Protein AF-A0A177EK26-F1 (afdb_monomer_lite)

Secondary structure (DSSP, 8-state):
--GGGT-TT-S--TTTS-HHHHHHH-HHHHHHHHHH-TTS-HHHHHHHHHHHHHHHTT-THHHHHHT-HHHHHHHHHHHHHHHH--S-----TTTSTTTSTTSTTS-------GGG--THHHHHHHHHHHHHHS-TTSSS-HHHHHHHHHHHHHHH-TTT--HHHHHHHHHH--GGG--TTHHHHHGGG--HHHHHHHHHHHHHTHHHH--SS-HHHHHHHHHHHHHHHHTTTT-PPP----

Foldseek 3Di:
DQCCLLPVPPPDRVPPQPVVNDVVCALQNVLVCLLPDPPDQLVSSLVVLLVSLQVCLVDPVNLQNLLDLSSVVSLLVNLVVLVVDPDDPDDDPPPVVPSCPVPPPDDPPPPPPSNDDDSLPSLVVSLVSQCVSAPLPDPGGCLLSLLSNLLCVLQVDVPPDDLVSNQSSLQSRDLVSDDLCNCVSCPPVLALVSLVSSLVRCVVCQVSNDPDPPPVVSVSSSCSSNVSSVVRNPPDPPPPDD

Structure (mmCIF, N/CA/C/O backbone):
data_AF-A0A177EK26-F1
#
_entry.id   AF-A0A177EK26-F1
#
loop_
_atom_site.group_PDB
_atom_site.id
_atom_site.type_symbol
_atom_site.label_atom_id
_atom_site.label_alt_id
_atom_site.label_comp_id
_atom_site.label_asym_id
_atom_site.label_entity_id
_atom_site.label_seq_id
_atom_site.pdbx_PDB_ins_code
_atom_site.Cartn_x
_atom_site.Cartn_y
_atom_site.Cartn_z
_atom_site.occupancy
_atom_site.B_iso_or_equiv
_atom_site.auth_seq_id
_atom_site.auth_comp_id
_atom_site.auth_asym_id
_atom_site.auth_atom_id
_atom_site.pdbx_PDB_model_num
ATOM 1 N N . GLU A 1 1 ? 21.378 11.746 -16.701 1.00 39.50 1 GLU A N 1
ATOM 2 C CA . GLU A 1 1 ? 21.969 10.555 -16.056 1.00 39.50 1 GLU A CA 1
ATOM 3 C C . GLU A 1 1 ? 21.622 9.345 -16.910 1.00 39.50 1 GLU A C 1
ATOM 5 O O . GLU A 1 1 ? 20.483 9.251 -17.352 1.00 39.50 1 GLU A O 1
ATOM 10 N N . ASN A 1 2 ? 22.610 8.520 -17.262 1.00 33.34 2 ASN A N 1
ATOM 11 C CA . ASN A 1 2 ? 22.460 7.412 -18.210 1.00 33.34 2 ASN A CA 1
ATOM 12 C C . ASN A 1 2 ? 22.163 6.121 -17.428 1.00 33.34 2 ASN A C 1
ATOM 14 O O . ASN A 1 2 ? 23.004 5.667 -16.654 1.00 33.34 2 ASN A O 1
ATOM 18 N N . TYR A 1 3 ? 20.955 5.567 -17.567 1.00 39.19 3 TYR A N 1
ATOM 19 C CA . TYR A 1 3 ? 20.470 4.478 -16.703 1.00 39.19 3 TYR A CA 1
ATOM 20 C C . TYR A 1 3 ? 21.206 3.137 -16.938 1.00 39.19 3 TYR A C 1
ATOM 22 O O . TYR A 1 3 ? 21.177 2.266 -16.067 1.00 39.19 3 TYR A O 1
ATOM 30 N N . MET A 1 4 ? 21.928 3.012 -18.063 1.00 33.19 4 MET A N 1
ATOM 31 C CA . MET A 1 4 ? 22.835 1.898 -18.387 1.00 33.19 4 MET A CA 1
ATOM 32 C C . MET A 1 4 ? 23.820 1.584 -17.251 1.00 33.19 4 MET A C 1
ATOM 34 O O . MET A 1 4 ? 24.229 0.438 -17.077 1.00 33.19 4 MET A O 1
ATOM 38 N N . THR A 1 5 ? 24.158 2.586 -16.436 1.00 35.38 5 THR A N 1
ATOM 39 C CA . THR A 1 5 ? 25.016 2.452 -15.251 1.00 35.38 5 THR A CA 1
ATOM 40 C C . THR A 1 5 ? 24.389 1.587 -14.147 1.00 35.38 5 THR A C 1
ATOM 42 O O . THR A 1 5 ? 25.111 0.965 -13.373 1.00 35.38 5 THR A O 1
ATOM 45 N N . TYR A 1 6 ? 23.057 1.517 -14.067 1.00 37.66 6 TYR A N 1
ATOM 46 C CA . TYR A 1 6 ? 22.329 0.803 -13.010 1.00 37.66 6 TYR A CA 1
ATOM 47 C C . TYR A 1 6 ? 21.725 -0.525 -13.483 1.00 37.66 6 TYR A C 1
ATOM 49 O O . TYR A 1 6 ? 21.503 -1.414 -12.659 1.00 37.66 6 TYR A O 1
ATOM 57 N N . TYR A 1 7 ? 21.491 -0.682 -14.793 1.00 44.84 7 TYR A N 1
ATOM 58 C CA . TYR A 1 7 ? 20.856 -1.872 -15.369 1.00 44.84 7 TYR A CA 1
ATOM 59 C C . TYR A 1 7 ? 21.451 -2.270 -16.729 1.00 44.84 7 TYR A C 1
ATOM 61 O O . TYR A 1 7 ? 20.757 -2.228 -17.740 1.00 44.84 7 TYR A O 1
ATOM 69 N N . PRO A 1 8 ? 22.698 -2.768 -16.775 1.00 41.53 8 PRO A N 1
ATOM 70 C CA . PRO A 1 8 ? 23.316 -3.257 -18.014 1.00 41.53 8 PRO A CA 1
ATOM 71 C C . PRO A 1 8 ? 22.656 -4.531 -18.583 1.00 41.53 8 PRO A C 1
ATOM 73 O O . PRO A 1 8 ? 23.103 -5.053 -19.598 1.00 41.53 8 PRO A O 1
ATOM 76 N N . GLN A 1 9 ? 21.635 -5.067 -17.904 1.00 39.16 9 GLN A N 1
ATOM 77 C CA . GLN A 1 9 ? 20.955 -6.326 -18.235 1.00 39.16 9 GLN A CA 1
ATOM 78 C C . GLN A 1 9 ? 19.530 -6.115 -18.757 1.00 39.16 9 GLN A C 1
ATOM 80 O O . GLN A 1 9 ? 18.897 -7.060 -19.219 1.00 39.16 9 GLN A O 1
ATOM 85 N N . LEU A 1 10 ? 19.012 -4.888 -18.668 1.00 42.12 10 LEU A N 1
ATOM 86 C CA . LEU A 1 10 ? 17.792 -4.516 -19.361 1.00 42.12 10 LEU A CA 1
ATOM 87 C C . LEU A 1 10 ? 18.212 -4.141 -20.788 1.00 42.12 10 LEU A C 1
ATOM 89 O O . LEU A 1 10 ? 18.797 -3.088 -21.004 1.00 42.12 10 LEU A O 1
ATOM 93 N N . GLU A 1 11 ? 17.872 -4.962 -21.785 1.00 39.66 11 GLU A N 1
ATOM 94 C CA . GLU A 1 11 ? 17.875 -4.555 -23.209 1.00 39.66 11 GLU A CA 1
ATOM 95 C C . GLU A 1 11 ? 16.820 -3.459 -23.505 1.00 39.66 11 GLU A C 1
ATOM 97 O O . GLU A 1 11 ? 16.444 -3.224 -24.649 1.00 39.66 11 GLU A O 1
ATOM 102 N N . TYR A 1 12 ? 16.300 -2.796 -22.472 1.00 44.19 12 TYR A N 1
ATOM 103 C CA . TYR A 1 12 ? 15.203 -1.845 -22.533 1.00 44.19 12 TYR A CA 1
ATOM 104 C C . TYR A 1 12 ? 15.655 -0.521 -21.942 1.00 44.19 12 TYR A C 1
ATOM 106 O O . TYR A 1 12 ? 15.526 -0.271 -20.745 1.00 44.19 12 TYR A O 1
ATOM 114 N N . ASP A 1 13 ? 16.195 0.334 -22.804 1.00 42.72 13 ASP A N 1
ATOM 115 C CA . ASP A 1 13 ? 16.579 1.686 -22.434 1.00 42.72 13 ASP A CA 1
ATOM 116 C C . ASP A 1 13 ? 15.353 2.579 -22.248 1.00 42.72 13 ASP A C 1
ATOM 118 O O . ASP A 1 13 ? 14.934 3.311 -23.139 1.00 42.72 13 ASP A O 1
ATOM 122 N N . VAL A 1 14 ? 14.766 2.527 -21.053 1.00 41.00 14 VAL A N 1
ATOM 123 C CA . VAL A 1 14 ? 13.575 3.309 -20.686 1.00 41.00 14 VAL A CA 1
ATOM 124 C C . VAL A 1 14 ? 13.796 4.823 -20.867 1.00 41.00 14 VAL A C 1
ATOM 126 O O . VAL A 1 14 ? 12.830 5.573 -20.959 1.00 41.00 14 VAL A O 1
ATOM 129 N N . CYS A 1 15 ? 15.042 5.298 -20.961 1.00 37.94 15 CYS A N 1
ATOM 130 C CA . CYS A 1 15 ? 15.363 6.710 -21.163 1.00 37.94 15 CYS A CA 1
ATOM 131 C C . CYS A 1 15 ? 15.683 7.084 -22.625 1.00 37.94 15 CYS A C 1
ATOM 133 O O . CYS A 1 15 ? 15.624 8.274 -22.945 1.00 37.94 15 CYS A O 1
ATOM 135 N N . THR A 1 16 ? 15.996 6.133 -23.515 1.00 38.41 16 THR A N 1
ATOM 136 C CA . THR A 1 16 ? 16.173 6.386 -24.965 1.00 38.41 16 THR A CA 1
ATOM 137 C C . THR A 1 16 ? 15.031 5.868 -25.825 1.00 38.41 16 THR A C 1
ATOM 139 O O . THR A 1 16 ? 14.943 6.239 -26.994 1.00 38.41 16 THR A O 1
ATOM 142 N N . VAL A 1 17 ? 14.161 5.025 -25.274 1.00 38.78 17 VAL A N 1
ATOM 143 C CA . VAL A 1 17 ? 12.917 4.617 -25.921 1.00 38.78 17 VAL A CA 1
ATOM 144 C C . VAL A 1 17 ? 12.036 5.870 -26.037 1.00 38.78 17 VAL A C 1
ATOM 146 O O . VAL A 1 17 ? 11.728 6.508 -25.022 1.00 38.78 17 VAL A O 1
ATOM 149 N N . PRO A 1 18 ? 11.645 6.289 -27.255 1.00 39.69 18 PRO A N 1
ATOM 150 C CA . PRO A 1 18 ? 10.745 7.418 -27.439 1.00 39.69 18 PRO A CA 1
ATOM 151 C C . PRO A 1 18 ? 9.508 7.253 -26.551 1.00 39.69 18 PRO A C 1
ATOM 153 O O . PRO A 1 18 ? 8.982 6.148 -26.434 1.00 39.69 18 PRO A O 1
ATOM 156 N N . LYS A 1 19 ? 8.979 8.338 -25.964 1.00 42.84 19 LYS A N 1
ATOM 157 C CA . LYS A 1 19 ? 7.718 8.294 -25.186 1.00 42.84 19 LYS A CA 1
ATOM 158 C C . LYS A 1 19 ? 6.601 7.527 -25.911 1.00 42.84 19 LYS A C 1
ATOM 160 O O . LYS A 1 19 ? 5.756 6.913 -25.271 1.00 42.84 19 LYS A O 1
ATOM 165 N N . THR A 1 20 ? 6.609 7.542 -27.240 1.00 38.78 20 THR A N 1
ATOM 166 C CA . THR A 1 20 ? 5.726 6.759 -28.109 1.00 38.78 20 THR A CA 1
ATOM 167 C C . THR A 1 20 ? 5.920 5.242 -28.009 1.00 38.78 20 THR A C 1
ATOM 169 O O . THR A 1 20 ? 4.931 4.535 -27.988 1.00 38.78 20 THR A O 1
ATOM 172 N N . GLU A 1 21 ? 7.136 4.712 -27.896 1.00 39.34 21 GLU A N 1
ATOM 173 C CA . GLU A 1 21 ? 7.374 3.268 -27.703 1.00 39.34 21 GLU A CA 1
ATOM 174 C C . GLU A 1 21 ? 7.136 2.830 -26.249 1.00 39.34 21 GLU A C 1
ATOM 176 O O . GLU A 1 21 ? 6.549 1.780 -25.997 1.00 39.34 21 GLU A O 1
ATOM 181 N N . LEU A 1 22 ? 7.491 3.684 -25.288 1.00 44.66 22 LEU A N 1
ATOM 182 C CA . LEU A 1 22 ? 7.164 3.509 -23.871 1.00 44.66 22 LEU A CA 1
ATOM 183 C C . LEU A 1 22 ? 5.645 3.443 -23.626 1.00 44.66 22 LEU A C 1
ATOM 185 O O . LEU A 1 22 ? 5.158 2.574 -22.907 1.00 44.66 22 LEU A O 1
ATOM 189 N N . SER A 1 23 ? 4.889 4.328 -24.282 1.00 43.81 23 SER A N 1
ATOM 190 C CA . SER A 1 23 ? 3.420 4.320 -24.245 1.00 43.81 23 SER A CA 1
ATOM 191 C C . SER A 1 23 ? 2.787 3.166 -25.029 1.00 43.81 23 SER A C 1
ATOM 193 O O . SER A 1 23 ? 1.658 2.799 -24.727 1.00 43.81 23 SER A O 1
ATOM 195 N N . LEU A 1 24 ? 3.497 2.558 -25.990 1.00 45.78 24 LEU A N 1
ATOM 196 C CA . LEU A 1 24 ? 3.027 1.368 -26.715 1.00 45.78 24 LEU A CA 1
ATOM 197 C C . LEU A 1 24 ? 3.166 0.081 -25.887 1.00 45.78 24 LEU A C 1
ATOM 199 O O . LEU A 1 24 ? 2.339 -0.817 -26.031 1.00 45.78 24 LEU A O 1
ATOM 203 N N . ALA A 1 25 ? 4.185 -0.014 -25.026 1.00 56.19 25 ALA A N 1
ATOM 204 C CA . ALA A 1 25 ? 4.362 -1.144 -24.110 1.00 56.19 25 ALA A CA 1
ATOM 205 C C . ALA A 1 25 ? 3.518 -1.018 -22.825 1.00 56.19 25 ALA A C 1
ATOM 207 O O . ALA A 1 25 ? 3.184 -2.037 -22.226 1.00 56.19 25 ALA A O 1
ATOM 208 N N . GLY A 1 26 ? 3.142 0.206 -22.432 1.00 65.75 26 GLY A N 1
ATOM 209 C CA . GLY A 1 26 ? 2.326 0.494 -21.249 1.00 65.75 26 GLY A CA 1
ATOM 210 C C . GLY A 1 26 ? 3.119 0.398 -19.941 1.00 65.75 26 GLY A C 1
ATOM 211 O O . GLY A 1 26 ? 4.024 -0.427 -19.792 1.00 65.75 26 GLY A O 1
ATOM 212 N N . LEU A 1 27 ? 2.781 1.231 -18.954 1.00 75.38 27 LEU A N 1
ATOM 213 C CA . LEU A 1 27 ? 3.491 1.243 -17.669 1.00 75.38 27 LEU A CA 1
ATOM 214 C C . LEU A 1 27 ? 3.298 -0.074 -16.905 1.00 75.38 27 LEU A C 1
ATOM 216 O O . LEU A 1 27 ? 4.228 -0.593 -16.281 1.00 75.38 27 LEU A O 1
ATOM 220 N N . TYR A 1 28 ? 2.083 -0.617 -16.957 1.00 74.25 28 TYR A N 1
ATOM 221 C CA . TYR A 1 28 ? 1.719 -1.821 -16.222 1.00 74.25 28 TYR A CA 1
ATOM 222 C C . TYR A 1 28 ? 2.547 -3.053 -16.647 1.00 74.25 28 TYR A C 1
ATOM 224 O O . TYR A 1 28 ? 3.169 -3.651 -15.763 1.00 74.25 28 TYR A O 1
ATOM 232 N N . PRO A 1 29 ? 2.672 -3.401 -17.949 1.00 74.94 29 PRO A N 1
ATOM 233 C CA . PRO A 1 29 ? 3.535 -4.504 -18.379 1.00 74.94 29 PRO A CA 1
ATOM 234 C C . PRO A 1 29 ? 5.005 -4.347 -17.972 1.00 74.94 29 PRO A C 1
ATOM 236 O O . PRO A 1 29 ? 5.643 -5.333 -17.612 1.00 74.94 29 PRO A O 1
ATOM 239 N N . MET A 1 30 ? 5.550 -3.124 -17.957 1.00 79.50 30 MET A N 1
ATOM 240 C CA . MET A 1 30 ? 6.938 -2.897 -17.526 1.00 79.50 30 MET A CA 1
ATOM 241 C C . MET A 1 30 ? 7.140 -3.215 -16.047 1.00 79.50 30 MET A C 1
ATOM 243 O O . MET A 1 30 ? 8.081 -3.923 -15.685 1.00 79.50 30 MET A O 1
ATOM 247 N N . VAL A 1 31 ? 6.248 -2.717 -15.187 1.00 80.69 31 VAL A N 1
ATOM 248 C CA . VAL A 1 31 ? 6.299 -3.018 -13.751 1.00 80.69 31 VAL A CA 1
ATOM 249 C C . VAL A 1 31 ? 6.106 -4.514 -13.516 1.00 80.69 31 VAL A C 1
ATOM 251 O O . VAL A 1 31 ? 6.828 -5.099 -12.711 1.00 80.69 31 VAL A O 1
ATOM 254 N N . GLU A 1 32 ? 5.189 -5.152 -14.245 1.00 78.50 32 GLU A N 1
ATOM 255 C CA . GLU A 1 32 ? 4.933 -6.588 -14.140 1.00 78.50 32 GLU A CA 1
ATOM 256 C C . GLU A 1 32 ? 6.155 -7.440 -14.513 1.00 78.50 32 GLU A C 1
ATOM 258 O O . GLU A 1 32 ? 6.462 -8.402 -13.807 1.00 78.50 32 GLU A O 1
ATOM 263 N N . VAL A 1 33 ? 6.878 -7.079 -15.576 1.00 77.44 33 VAL A N 1
ATOM 264 C CA . VAL A 1 33 ? 8.133 -7.748 -15.946 1.00 77.44 33 VAL A CA 1
ATOM 265 C C . VAL A 1 33 ? 9.165 -7.570 -14.836 1.00 77.44 33 VAL A C 1
ATOM 267 O O . VAL A 1 33 ? 9.688 -8.564 -14.338 1.00 77.44 33 VAL A O 1
ATOM 270 N N . LEU A 1 34 ? 9.404 -6.335 -14.382 1.00 77.44 34 LEU A N 1
ATOM 271 C CA . LEU A 1 34 ? 10.416 -6.037 -13.361 1.00 77.44 34 LEU A CA 1
ATOM 272 C C . LEU A 1 34 ? 10.214 -6.835 -12.069 1.00 77.44 34 LEU A C 1
ATOM 274 O O . LEU A 1 34 ? 11.175 -7.373 -11.525 1.00 77.44 34 LEU A O 1
ATOM 278 N N . VAL A 1 35 ? 8.976 -6.937 -11.577 1.00 79.25 35 VAL A N 1
ATOM 279 C CA . VAL A 1 35 ? 8.681 -7.647 -10.317 1.00 79.25 35 VAL A CA 1
ATOM 280 C C . VAL A 1 35 ? 8.710 -9.172 -10.446 1.00 79.25 35 VAL A C 1
ATOM 282 O O . VAL A 1 35 ? 8.725 -9.852 -9.419 1.00 79.25 35 VAL A O 1
ATOM 285 N N . LYS A 1 36 ? 8.712 -9.705 -11.676 1.00 74.62 36 LYS A N 1
ATOM 286 C CA . LYS A 1 36 ? 8.777 -11.142 -11.992 1.00 74.62 36 LYS A CA 1
ATOM 287 C C . LYS A 1 36 ? 10.156 -11.601 -12.477 1.00 74.62 36 LYS A C 1
ATOM 289 O O . LYS A 1 36 ? 10.341 -12.797 -12.678 1.00 74.62 36 LYS A O 1
ATOM 294 N N . MET A 1 37 ? 11.105 -10.689 -12.695 1.00 68.19 37 MET A N 1
ATOM 295 C CA . MET A 1 37 ? 12.453 -11.052 -13.132 1.00 68.19 37 MET A CA 1
ATOM 296 C C . MET A 1 37 ? 13.218 -11.777 -12.020 1.00 68.19 37 MET A C 1
ATOM 298 O O . MET A 1 37 ? 13.491 -11.218 -10.957 1.00 68.19 37 MET A O 1
ATOM 302 N N . ASP A 1 38 ? 13.619 -13.014 -12.304 1.00 64.69 38 ASP A N 1
ATOM 303 C CA . ASP A 1 38 ? 14.468 -13.806 -11.419 1.00 64.69 38 ASP A CA 1
ATOM 304 C C . ASP A 1 38 ? 15.938 -13.360 -11.490 1.00 64.69 38 ASP A C 1
ATOM 306 O O . ASP A 1 38 ? 16.435 -12.902 -12.518 1.00 64.69 38 ASP A O 1
ATOM 310 N N . GLY A 1 39 ? 16.665 -13.517 -10.381 1.00 63.00 39 GLY A N 1
ATOM 311 C CA . GLY A 1 39 ? 18.107 -13.242 -10.311 1.00 63.00 39 GLY A CA 1
ATOM 312 C C . GLY A 1 39 ? 18.491 -11.770 -10.107 1.00 63.00 39 GLY A C 1
ATOM 313 O O . GLY A 1 39 ? 19.677 -11.469 -9.966 1.00 63.00 39 GLY A O 1
ATOM 314 N N . ILE A 1 40 ? 17.517 -10.860 -10.028 1.00 65.31 40 ILE A N 1
ATOM 315 C CA . ILE A 1 40 ? 17.737 -9.442 -9.713 1.00 65.31 40 ILE A CA 1
ATOM 316 C C . ILE A 1 40 ? 17.581 -9.206 -8.203 1.00 65.31 40 ILE A C 1
ATOM 318 O O . ILE A 1 40 ? 16.727 -9.794 -7.542 1.00 65.31 40 ILE A O 1
ATOM 322 N N . LYS A 1 41 ? 18.419 -8.330 -7.633 1.00 69.38 41 LYS A N 1
ATOM 323 C CA . LYS A 1 41 ? 18.302 -7.908 -6.227 1.00 69.38 41 LYS A CA 1
ATOM 324 C C . LYS A 1 41 ? 16.996 -7.139 -5.994 1.00 69.38 41 LYS A C 1
ATOM 326 O O . LYS A 1 41 ? 16.659 -6.270 -6.798 1.00 69.38 41 LYS A O 1
ATOM 331 N N . TYR A 1 42 ? 16.321 -7.370 -4.864 1.00 74.25 42 TYR A N 1
ATOM 332 C CA . TYR A 1 42 ? 15.042 -6.713 -4.562 1.00 74.25 42 TYR A CA 1
ATOM 333 C C . TYR A 1 42 ? 15.160 -5.181 -4.557 1.00 74.25 42 TYR A C 1
ATOM 335 O O . TYR A 1 42 ? 14.345 -4.517 -5.195 1.00 74.25 42 TYR A O 1
ATOM 343 N N . PHE A 1 43 ? 16.221 -4.612 -3.971 1.00 71.75 43 PHE A N 1
ATOM 344 C CA . PHE A 1 43 ? 16.481 -3.167 -4.044 1.00 71.75 43 PHE A CA 1
ATOM 345 C C . PHE A 1 43 ? 16.542 -2.634 -5.480 1.00 71.75 43 PHE A C 1
ATOM 347 O O . PHE A 1 43 ? 15.985 -1.582 -5.781 1.00 71.75 43 PHE A O 1
ATOM 354 N N . SER A 1 44 ? 17.184 -3.368 -6.392 1.00 70.94 44 SER A N 1
ATOM 355 C CA . SER A 1 44 ? 17.275 -2.979 -7.801 1.00 70.94 44 SER A CA 1
ATOM 356 C C . SER A 1 44 ? 15.904 -3.004 -8.481 1.00 70.94 44 SER A C 1
ATOM 358 O O . SER A 1 44 ? 15.620 -2.129 -9.298 1.00 70.94 44 SER A O 1
ATOM 360 N N . VAL A 1 45 ? 15.023 -3.941 -8.127 1.00 73.88 45 VAL A N 1
ATOM 361 C CA . VAL A 1 45 ? 13.628 -3.946 -8.604 1.00 73.88 45 VAL A CA 1
ATOM 362 C C . VAL A 1 45 ? 12.869 -2.729 -8.063 1.00 73.88 45 VAL A C 1
ATOM 364 O O . VAL A 1 45 ? 12.241 -2.004 -8.836 1.00 73.88 45 VAL A O 1
ATOM 367 N N . VAL A 1 46 ? 12.982 -2.449 -6.759 1.00 75.62 46 VAL A N 1
ATOM 368 C CA . VAL A 1 46 ? 12.335 -1.295 -6.105 1.00 75.62 46 VAL A CA 1
ATOM 369 C C . VAL A 1 46 ? 12.793 0.025 -6.728 1.00 75.62 46 VAL A C 1
ATOM 371 O O . VAL A 1 46 ? 11.962 0.850 -7.099 1.00 75.62 46 VAL A O 1
ATOM 374 N N . HIS A 1 47 ? 14.099 0.213 -6.916 1.00 75.31 47 HIS A N 1
ATOM 375 C CA . HIS A 1 47 ? 14.659 1.414 -7.535 1.00 75.31 47 HIS A CA 1
ATOM 376 C C . HIS A 1 47 ? 14.202 1.595 -8.995 1.00 75.31 47 HIS A C 1
ATOM 378 O O . HIS A 1 47 ? 13.898 2.716 -9.413 1.00 75.31 47 HIS A O 1
ATOM 384 N N . SER A 1 48 ? 14.091 0.502 -9.761 1.00 73.94 48 SER A N 1
ATOM 385 C CA . SER A 1 48 ? 13.558 0.540 -11.136 1.00 73.94 48 SER A CA 1
ATOM 386 C C . SER A 1 48 ? 12.115 1.018 -11.149 1.00 73.94 48 SER A C 1
ATOM 388 O O . SER A 1 48 ? 11.756 1.899 -11.928 1.00 73.94 48 SER A O 1
ATOM 390 N N . CYS A 1 49 ? 11.299 0.473 -10.243 1.00 81.12 49 CYS A N 1
ATOM 391 C CA . CYS A 1 49 ? 9.924 0.914 -10.079 1.00 81.12 49 CYS A CA 1
ATOM 392 C C . CYS A 1 49 ? 9.911 2.412 -9.744 1.00 81.12 49 CYS A C 1
ATOM 394 O O . CYS A 1 49 ? 9.301 3.193 -10.456 1.00 81.12 49 CYS A O 1
ATOM 396 N N . LEU A 1 50 ? 10.659 2.882 -8.747 1.00 79.44 50 LEU A N 1
ATOM 397 C CA . LEU A 1 50 ? 10.674 4.315 -8.415 1.00 79.44 50 LEU A CA 1
ATOM 398 C C . LEU A 1 50 ? 11.139 5.211 -9.577 1.00 79.44 50 LEU A C 1
ATOM 400 O O . LEU A 1 50 ? 10.642 6.324 -9.728 1.00 79.44 50 LEU A O 1
ATOM 404 N N . SER A 1 51 ? 12.032 4.729 -10.439 1.00 75.00 51 SER A N 1
ATOM 405 C CA . SER A 1 51 ? 12.434 5.457 -11.648 1.00 75.00 51 SER A CA 1
ATOM 406 C C . SER A 1 51 ? 11.286 5.567 -12.658 1.00 75.00 51 SER A C 1
ATOM 408 O O . SER A 1 51 ? 11.003 6.663 -13.143 1.00 75.00 51 SER A O 1
ATOM 410 N N . LEU A 1 52 ? 10.555 4.473 -12.906 1.00 78.38 52 LEU A N 1
ATOM 411 C CA . LEU A 1 52 ? 9.333 4.495 -13.720 1.00 78.38 52 LEU A CA 1
ATOM 412 C C . LEU A 1 52 ? 8.286 5.445 -13.126 1.00 78.38 52 LEU A C 1
ATOM 414 O O . LEU A 1 52 ? 7.697 6.245 -13.847 1.00 78.38 52 LEU A O 1
ATOM 418 N N . LEU A 1 53 ? 8.107 5.445 -11.806 1.00 82.94 53 LEU A N 1
ATOM 419 C CA . LEU A 1 53 ? 7.193 6.364 -11.132 1.00 82.94 53 LEU A CA 1
ATOM 420 C C . LEU A 1 53 ? 7.487 7.831 -11.478 1.00 82.94 53 LEU A C 1
ATOM 422 O O . LEU A 1 53 ? 6.572 8.584 -11.802 1.00 82.94 53 LEU A O 1
ATOM 426 N N . HIS A 1 54 ? 8.755 8.247 -11.437 1.00 76.25 54 HIS A N 1
ATOM 427 C CA . HIS A 1 54 ? 9.135 9.632 -11.743 1.00 76.25 54 HIS A CA 1
ATOM 428 C C . HIS A 1 54 ? 8.914 10.006 -13.211 1.00 76.25 54 HIS A C 1
ATOM 430 O O . HIS A 1 54 ? 8.557 11.153 -13.493 1.00 76.25 54 HIS A O 1
ATOM 436 N N . VAL A 1 55 ? 9.089 9.056 -14.133 1.00 76.88 55 VAL A N 1
ATOM 437 C CA . VAL A 1 55 ? 8.849 9.259 -15.573 1.00 76.88 55 VAL A CA 1
ATOM 438 C C . VAL A 1 55 ? 7.355 9.406 -15.871 1.00 76.88 55 VAL A C 1
ATOM 440 O O . VAL A 1 55 ? 6.970 10.293 -16.636 1.00 76.88 55 VAL A O 1
ATOM 443 N N . TYR A 1 56 ? 6.515 8.584 -15.238 1.00 74.31 56 TYR A N 1
ATOM 444 C CA . TYR A 1 56 ? 5.082 8.484 -15.536 1.00 74.31 56 TYR A CA 1
ATOM 445 C C . TYR A 1 56 ? 4.177 9.205 -14.535 1.00 74.31 56 TYR A C 1
ATOM 447 O O . TYR A 1 56 ? 2.967 9.086 -14.635 1.00 74.31 56 TYR A O 1
ATOM 455 N N . LYS A 1 57 ? 4.712 9.991 -13.595 1.00 73.88 57 LYS A N 1
ATOM 456 C CA . LYS A 1 57 ? 3.976 10.610 -12.468 1.00 73.88 57 LYS A CA 1
ATOM 457 C C . LYS A 1 57 ? 2.674 11.369 -12.789 1.00 73.88 57 LYS A C 1
ATOM 459 O O . LYS A 1 57 ? 1.912 11.669 -11.879 1.00 73.88 57 LYS A O 1
ATOM 464 N N . SER A 1 58 ? 2.440 11.739 -14.047 1.00 71.25 58 SER A N 1
ATOM 465 C CA . SER A 1 58 ? 1.211 12.406 -14.507 1.00 71.25 58 SER A CA 1
ATOM 466 C C . SER A 1 58 ? 0.155 11.445 -15.070 1.00 71.25 58 SER A C 1
ATOM 468 O O . SER A 1 58 ? -0.913 11.899 -15.470 1.00 71.25 58 SER A O 1
ATOM 470 N N . ASP A 1 59 ? 0.451 10.150 -15.118 1.00 76.50 59 ASP A N 1
ATOM 471 C CA . ASP A 1 59 ? -0.405 9.097 -15.649 1.00 76.50 59 ASP A CA 1
ATOM 472 C C . ASP A 1 59 ? -1.161 8.390 -14.518 1.00 76.50 59 ASP A C 1
ATOM 474 O O . ASP A 1 59 ? -0.577 8.016 -13.497 1.00 76.50 59 ASP A O 1
ATOM 478 N N . ILE A 1 60 ? -2.466 8.183 -14.699 1.00 77.44 60 ILE A N 1
ATOM 479 C CA . ILE A 1 60 ? -3.290 7.446 -13.738 1.00 77.44 60 ILE A CA 1
ATOM 480 C C . ILE A 1 60 ? -2.865 5.975 -13.649 1.00 77.44 60 ILE A C 1
ATOM 482 O O . ILE A 1 60 ? -2.993 5.373 -12.581 1.00 77.44 60 ILE A O 1
ATOM 486 N N . GLU A 1 61 ? -2.290 5.414 -14.721 1.00 79.62 61 GLU A N 1
ATOM 487 C CA . GLU A 1 61 ? -1.746 4.050 -14.752 1.00 79.62 61 GLU A CA 1
ATOM 488 C C . GLU A 1 61 ? -0.720 3.806 -13.644 1.00 79.62 61 GLU A C 1
ATOM 490 O O . GLU A 1 61 ? -0.586 2.679 -13.164 1.00 79.62 61 GLU A O 1
ATOM 495 N N . VAL A 1 62 ? -0.046 4.859 -13.167 1.00 83.94 62 VAL A N 1
ATOM 496 C CA . VAL A 1 62 ? 0.874 4.781 -12.028 1.00 83.94 62 VAL A CA 1
ATOM 497 C C . VAL A 1 62 ? 0.183 4.222 -10.794 1.00 83.94 62 VAL A C 1
ATOM 499 O O . VAL A 1 62 ? 0.752 3.371 -10.113 1.00 83.94 62 VAL A O 1
ATOM 502 N N . LEU A 1 63 ? -1.045 4.652 -10.498 1.00 85.94 63 LEU A N 1
ATOM 503 C CA . LEU A 1 63 ? -1.762 4.154 -9.327 1.00 85.94 63 LEU A CA 1
ATOM 504 C C . LEU A 1 63 ? -2.023 2.649 -9.445 1.00 85.94 63 LEU A C 1
ATOM 506 O O . LEU A 1 63 ? -1.827 1.913 -8.480 1.00 85.94 63 LEU A O 1
ATOM 510 N N . TYR A 1 64 ? -2.388 2.170 -10.633 1.00 85.69 64 TYR A N 1
ATOM 511 C CA . TYR A 1 64 ? -2.638 0.751 -10.892 1.00 85.69 64 TYR A CA 1
ATOM 512 C C . TYR A 1 64 ? -1.355 -0.084 -10.837 1.00 85.69 64 TYR A C 1
ATOM 514 O O . TYR A 1 64 ? -1.316 -1.117 -10.169 1.00 85.69 64 TYR A O 1
ATOM 522 N N . ALA A 1 65 ? -0.289 0.374 -11.495 1.00 85.00 65 ALA A N 1
ATOM 523 C CA . ALA A 1 65 ? 0.974 -0.350 -11.561 1.00 85.00 65 ALA A CA 1
ATOM 524 C C . ALA A 1 65 ? 1.669 -0.413 -10.191 1.00 85.00 65 ALA A C 1
ATOM 526 O O . ALA A 1 65 ? 2.105 -1.482 -9.762 1.00 85.00 65 ALA A O 1
ATOM 527 N N . PHE A 1 66 ? 1.721 0.705 -9.461 1.00 88.50 66 PHE A N 1
ATOM 528 C CA . PHE A 1 66 ? 2.433 0.771 -8.182 1.00 88.50 66 PHE A CA 1
ATOM 529 C C . PHE A 1 66 ? 1.630 0.206 -7.022 1.00 88.50 66 PHE A C 1
ATOM 531 O O . PHE A 1 66 ? 2.229 -0.343 -6.103 1.00 88.50 66 PHE A O 1
ATOM 538 N N . SER A 1 67 ? 0.296 0.247 -7.068 1.00 88.69 67 SER A N 1
ATOM 539 C CA . SER A 1 67 ? -0.536 -0.422 -6.060 1.00 88.69 67 SER A CA 1
ATOM 540 C C . SER A 1 67 ? -0.497 -1.951 -6.142 1.00 88.69 67 SER A C 1
ATOM 542 O O . SER A 1 67 ? -1.084 -2.614 -5.286 1.00 88.69 67 SER A O 1
ATOM 544 N N . ASN A 1 68 ? 0.179 -2.536 -7.136 1.00 84.19 68 ASN A N 1
ATOM 545 C CA . ASN A 1 68 ? 0.322 -3.980 -7.267 1.00 84.19 68 ASN A CA 1
ATOM 546 C C . ASN A 1 68 ? 1.047 -4.574 -6.044 1.00 84.19 68 ASN A C 1
ATOM 548 O O . ASN A 1 68 ? 2.105 -4.096 -5.627 1.00 84.19 68 ASN A O 1
ATOM 552 N N . VAL A 1 69 ? 0.496 -5.660 -5.492 1.00 84.12 69 VAL A N 1
ATOM 553 C CA . VAL A 1 69 ? 1.049 -6.347 -4.312 1.00 84.12 69 VAL A CA 1
ATOM 554 C C . VAL A 1 69 ? 2.480 -6.849 -4.540 1.00 84.12 69 VAL A C 1
ATOM 556 O O . VAL A 1 69 ? 3.267 -6.913 -3.603 1.00 84.12 69 VAL A O 1
ATOM 559 N N . SER A 1 70 ? 2.861 -7.144 -5.783 1.00 82.12 70 SER A N 1
ATOM 560 C CA . SER A 1 70 ? 4.204 -7.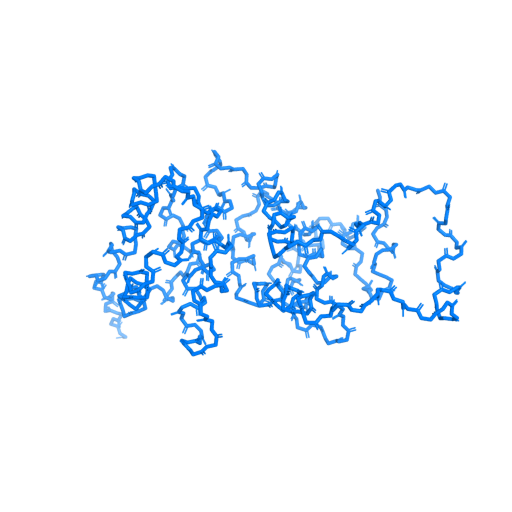619 -6.136 1.00 82.12 70 SER A CA 1
ATOM 561 C C . SER A 1 70 ? 5.280 -6.554 -5.914 1.00 82.12 70 SER A C 1
ATOM 563 O O . SER A 1 70 ? 6.387 -6.886 -5.487 1.00 82.12 70 SER A O 1
ATOM 565 N N . VAL A 1 71 ? 4.964 -5.273 -6.146 1.00 84.81 71 VAL A N 1
ATOM 566 C CA . VAL A 1 71 ? 5.878 -4.151 -5.854 1.00 84.81 71 VAL A CA 1
ATOM 567 C C . VAL A 1 71 ? 6.140 -4.093 -4.351 1.00 84.81 71 VAL A C 1
ATOM 569 O O . VAL A 1 71 ? 7.284 -4.075 -3.903 1.00 84.81 71 VAL A O 1
ATOM 572 N N . LEU A 1 72 ? 5.071 -4.166 -3.564 1.00 85.06 72 LEU A N 1
ATOM 573 C CA . LEU A 1 72 ? 5.133 -4.169 -2.109 1.00 85.06 72 LEU A CA 1
ATOM 574 C C . LEU A 1 72 ? 5.860 -5.389 -1.536 1.00 85.06 72 LEU A C 1
ATOM 576 O O . LEU A 1 72 ? 6.666 -5.243 -0.623 1.00 85.06 72 LEU A O 1
ATOM 580 N N . ILE A 1 73 ? 5.635 -6.583 -2.089 1.00 81.31 73 ILE A N 1
ATOM 581 C CA . ILE A 1 73 ? 6.359 -7.799 -1.698 1.00 81.31 73 ILE A CA 1
ATOM 582 C C . ILE A 1 73 ? 7.865 -7.614 -1.904 1.00 81.31 73 ILE A C 1
ATOM 584 O O . ILE A 1 73 ? 8.636 -8.023 -1.042 1.00 81.31 73 ILE A O 1
ATOM 588 N N . ASN A 1 74 ? 8.300 -6.989 -3.002 1.00 79.56 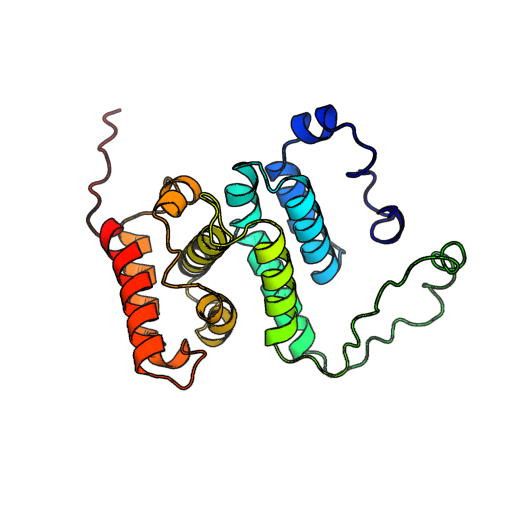74 ASN A N 1
ATOM 589 C CA . ASN A 1 74 ? 9.720 -6.703 -3.229 1.00 79.56 74 ASN A CA 1
ATOM 590 C C . ASN A 1 74 ? 10.281 -5.715 -2.193 1.00 79.56 74 ASN A C 1
ATOM 592 O O . ASN A 1 74 ? 11.375 -5.941 -1.680 1.00 79.56 74 ASN A O 1
ATOM 596 N N . ILE A 1 75 ? 9.518 -4.682 -1.816 1.00 81.69 75 ILE A N 1
ATOM 597 C CA . ILE A 1 75 ? 9.902 -3.753 -0.737 1.00 81.69 75 ILE A CA 1
ATOM 598 C C . ILE A 1 75 ? 10.051 -4.506 0.592 1.00 81.69 75 ILE A C 1
ATOM 600 O O . ILE A 1 75 ? 11.070 -4.378 1.264 1.00 81.69 75 ILE A O 1
ATOM 604 N N . ILE A 1 76 ? 9.069 -5.333 0.961 1.00 78.75 76 ILE A N 1
ATOM 605 C CA . ILE A 1 76 ? 9.097 -6.087 2.222 1.00 78.75 76 ILE A CA 1
ATOM 606 C C . ILE A 1 76 ? 10.232 -7.115 2.226 1.00 78.75 76 ILE A C 1
ATOM 608 O O . ILE A 1 76 ? 10.926 -7.249 3.230 1.00 78.75 76 ILE A O 1
ATOM 612 N N . LYS A 1 77 ? 10.473 -7.810 1.110 1.00 78.38 77 LYS A N 1
ATOM 613 C CA . LYS A 1 77 ? 11.598 -8.747 0.976 1.00 78.38 77 LYS A CA 1
ATOM 614 C C . LYS A 1 77 ? 12.947 -8.049 1.124 1.00 78.38 77 LYS A C 1
ATOM 616 O O . LYS A 1 77 ? 13.829 -8.616 1.761 1.00 78.38 77 LYS A O 1
ATOM 621 N N . GLU A 1 78 ? 13.109 -6.841 0.586 1.00 75.62 78 GLU A N 1
ATOM 622 C CA . GLU A 1 78 ? 14.328 -6.045 0.777 1.00 75.62 78 GLU A CA 1
ATOM 623 C C . GLU A 1 78 ? 14.520 -5.670 2.255 1.00 75.62 78 GLU A C 1
ATOM 625 O O . GLU A 1 78 ? 15.602 -5.862 2.805 1.00 75.62 78 GLU A O 1
ATOM 630 N N . ILE A 1 79 ? 13.451 -5.237 2.931 1.00 72.50 79 ILE A N 1
ATOM 631 C CA . ILE A 1 79 ? 13.464 -4.929 4.371 1.00 72.50 79 ILE A CA 1
ATOM 632 C C . ILE A 1 79 ? 13.841 -6.167 5.201 1.00 72.50 79 ILE A C 1
ATOM 634 O O . ILE A 1 79 ? 14.729 -6.120 6.053 1.00 72.50 79 ILE A O 1
ATOM 638 N N . GLN A 1 80 ? 13.189 -7.303 4.947 1.00 72.81 80 GLN A N 1
ATOM 639 C CA . GLN A 1 80 ? 13.453 -8.560 5.651 1.00 72.81 80 GLN A CA 1
ATOM 640 C C . GLN A 1 80 ? 14.876 -9.066 5.396 1.00 72.81 80 GLN A C 1
ATOM 642 O O . GLN A 1 80 ? 15.550 -9.499 6.333 1.00 72.81 80 GLN A O 1
ATOM 647 N N . TRP A 1 81 ? 15.351 -8.980 4.150 1.00 70.62 81 TRP A N 1
ATOM 648 C CA . TRP A 1 81 ? 16.724 -9.322 3.790 1.00 70.62 81 TRP A CA 1
ATOM 649 C C . TRP A 1 81 ? 17.721 -8.466 4.571 1.00 70.62 81 TRP A C 1
ATOM 651 O O . TRP A 1 81 ? 18.620 -9.026 5.204 1.00 70.62 81 TRP A O 1
ATOM 661 N N . PHE A 1 82 ? 17.506 -7.149 4.609 1.00 65.31 82 PHE A N 1
ATOM 662 C CA . PHE A 1 82 ? 18.349 -6.209 5.340 1.00 65.31 82 PHE A CA 1
ATOM 663 C C . PHE A 1 82 ? 18.414 -6.545 6.841 1.00 65.31 82 PHE A C 1
ATOM 665 O O . PHE A 1 82 ? 19.498 -6.677 7.400 1.00 65.31 82 PHE A O 1
ATOM 672 N N . ASN A 1 83 ? 17.274 -6.809 7.486 1.00 62.94 83 ASN A N 1
ATOM 673 C CA . ASN A 1 83 ? 17.241 -7.191 8.906 1.00 62.94 83 ASN A CA 1
ATOM 674 C C . ASN A 1 83 ? 17.919 -8.530 9.208 1.00 62.94 83 ASN A C 1
ATOM 676 O O . ASN A 1 83 ? 18.463 -8.728 10.295 1.00 62.94 83 ASN A O 1
ATOM 680 N N . SER A 1 84 ? 17.827 -9.481 8.276 1.00 61.34 84 SER A N 1
ATOM 681 C CA . SER A 1 84 ? 18.378 -10.827 8.451 1.00 61.34 84 SER A CA 1
ATOM 682 C C . SER A 1 84 ? 19.900 -10.872 8.301 1.00 61.34 84 SER A C 1
ATOM 684 O O . SER A 1 84 ? 20.540 -11.783 8.828 1.00 61.34 84 SER A O 1
ATOM 686 N N . LYS A 1 85 ? 20.496 -9.882 7.624 1.00 56.97 85 LYS A N 1
ATOM 687 C CA . LYS A 1 85 ? 21.940 -9.786 7.415 1.00 56.97 85 LYS A CA 1
ATOM 688 C C . LYS A 1 85 ? 22.543 -8.649 8.237 1.00 56.97 85 LYS A C 1
ATOM 690 O O . LYS A 1 85 ? 22.629 -7.515 7.793 1.00 56.97 85 LYS A O 1
ATOM 695 N N . LYS A 1 86 ? 23.092 -9.001 9.404 1.00 46.97 86 LYS A N 1
ATOM 696 C CA . LYS A 1 86 ? 24.131 -8.204 10.090 1.00 46.97 86 LYS A CA 1
ATOM 697 C C . LYS A 1 86 ? 25.507 -8.282 9.407 1.00 46.97 86 LYS A C 1
ATOM 699 O O . LYS A 1 86 ? 26.472 -7.743 9.938 1.00 46.97 86 LYS A O 1
ATOM 704 N N . GLU A 1 87 ? 25.619 -8.970 8.274 1.00 38.62 87 GLU A N 1
ATOM 705 C CA . GLU A 1 87 ? 26.888 -9.174 7.581 1.00 38.62 87 GLU A CA 1
ATOM 706 C C . GLU A 1 87 ? 27.001 -8.273 6.356 1.00 38.62 87 GLU A C 1
ATOM 708 O O . GLU A 1 87 ? 26.120 -8.228 5.496 1.00 38.62 87 GLU A O 1
ATOM 713 N N . GLU A 1 88 ? 28.123 -7.558 6.358 1.00 38.56 88 GLU A N 1
ATOM 714 C CA . GLU A 1 88 ? 28.643 -6.606 5.392 1.00 38.56 88 GLU A CA 1
ATOM 715 C C . GLU A 1 88 ? 28.244 -6.872 3.939 1.00 38.56 88 GLU A C 1
ATOM 717 O O . GLU A 1 88 ? 28.237 -7.994 3.431 1.00 38.56 88 GLU A O 1
ATOM 722 N N . TYR A 1 89 ? 28.042 -5.772 3.221 1.00 39.31 89 TYR A N 1
ATOM 723 C CA . TYR A 1 89 ? 27.989 -5.719 1.766 1.00 39.31 89 TYR A CA 1
ATOM 724 C C . TYR A 1 89 ? 29.374 -6.031 1.148 1.00 39.31 89 TYR A C 1
ATOM 726 O O . TYR A 1 89 ? 29.912 -5.249 0.370 1.00 39.31 89 TYR A O 1
ATOM 734 N N . THR A 1 90 ? 30.001 -7.160 1.479 1.00 32.00 90 THR A N 1
ATOM 735 C CA . THR A 1 90 ? 31.244 -7.613 0.846 1.00 32.00 90 THR A CA 1
ATOM 736 C C . THR A 1 90 ? 30.917 -8.517 -0.338 1.00 32.00 90 THR A C 1
ATOM 738 O O . THR A 1 90 ? 30.914 -9.743 -0.270 1.00 32.00 90 THR A O 1
ATOM 741 N N . LEU A 1 91 ? 30.658 -7.898 -1.491 1.00 35.22 91 LEU A N 1
ATOM 742 C CA . LEU A 1 91 ? 30.902 -8.585 -2.761 1.00 35.22 91 LEU A CA 1
ATOM 743 C C . LEU A 1 91 ? 32.422 -8.816 -2.904 1.00 35.22 91 LEU A C 1
ATOM 745 O O . LEU A 1 91 ? 33.191 -7.879 -2.667 1.00 35.22 91 LEU A O 1
ATOM 749 N N . PRO A 1 92 ? 32.889 -10.010 -3.322 1.00 30.09 92 PRO A N 1
ATOM 750 C CA . PRO A 1 92 ? 34.303 -10.244 -3.592 1.00 30.09 92 PRO A CA 1
ATOM 751 C C . PRO A 1 92 ? 34.805 -9.278 -4.684 1.00 30.09 92 PRO A C 1
ATOM 753 O O . PRO A 1 92 ? 34.153 -9.160 -5.728 1.00 30.09 92 PRO A O 1
ATOM 756 N N . PRO A 1 93 ? 35.973 -8.621 -4.522 1.00 33.62 93 PRO A N 1
ATOM 757 C CA . PRO A 1 93 ? 36.458 -7.572 -5.432 1.00 33.62 93 PRO A CA 1
ATOM 758 C C . PRO A 1 93 ? 36.818 -8.034 -6.855 1.00 33.62 93 PRO A C 1
ATOM 760 O O . PRO A 1 93 ? 37.359 -7.249 -7.634 1.00 33.62 93 PRO A O 1
ATOM 763 N N . SER A 1 94 ? 36.615 -9.306 -7.199 1.00 31.47 94 SER A N 1
ATOM 764 C CA . SER A 1 94 ? 37.148 -9.915 -8.421 1.00 31.47 94 SER A CA 1
ATOM 765 C C . SER A 1 94 ? 36.138 -10.069 -9.558 1.00 31.47 94 SER A C 1
ATOM 767 O O . SER A 1 94 ? 36.566 -10.284 -10.688 1.00 31.47 94 SER A O 1
ATOM 769 N N . GLN A 1 95 ? 34.832 -9.891 -9.320 1.00 32.84 95 GLN A N 1
ATOM 770 C CA . GLN A 1 95 ? 33.826 -9.881 -10.400 1.00 32.84 95 GLN A CA 1
ATOM 771 C C . GLN A 1 95 ? 33.234 -8.491 -10.682 1.00 32.84 95 GLN A C 1
ATOM 773 O O . GLN A 1 95 ? 32.697 -8.267 -11.761 1.00 32.84 95 GLN A O 1
ATOM 778 N N . SER A 1 96 ? 33.419 -7.517 -9.783 1.00 36.75 96 SER A N 1
ATOM 779 C CA . SER A 1 96 ? 33.003 -6.117 -9.985 1.00 36.75 96 SER A CA 1
ATOM 780 C C . SER A 1 96 ? 34.001 -5.278 -10.797 1.00 36.75 96 SER A C 1
ATOM 782 O O . SER A 1 96 ? 33.645 -4.231 -11.335 1.00 36.75 96 SER A O 1
ATOM 784 N N . LYS A 1 97 ? 35.255 -5.732 -10.928 1.00 33.78 97 LYS A N 1
ATOM 785 C CA . LYS A 1 97 ? 36.332 -4.954 -11.562 1.00 33.78 97 LYS A CA 1
ATOM 786 C C . LYS A 1 97 ? 36.301 -4.899 -13.089 1.00 33.78 97 LYS A C 1
ATOM 788 O O . LYS A 1 97 ? 37.053 -4.112 -13.647 1.00 33.78 97 LYS A O 1
ATOM 793 N N . LYS A 1 98 ? 35.463 -5.691 -13.765 1.00 33.03 98 LYS A N 1
ATOM 794 C CA . LYS A 1 98 ? 35.387 -5.677 -15.237 1.00 33.03 98 LYS A CA 1
ATOM 795 C C . LYS A 1 98 ? 34.192 -4.918 -15.821 1.00 33.03 98 LYS A C 1
ATOM 797 O O . LYS A 1 98 ? 34.146 -4.776 -17.033 1.00 33.03 98 LYS A O 1
ATOM 802 N N . LEU A 1 99 ? 33.266 -4.426 -14.989 1.00 34.12 99 LEU A N 1
ATOM 803 C CA . LEU A 1 99 ? 32.120 -3.618 -15.443 1.00 34.12 99 LEU A CA 1
ATOM 804 C C . LEU A 1 99 ? 32.116 -2.176 -14.902 1.00 34.12 99 LEU A C 1
ATOM 806 O O . LEU A 1 99 ? 31.512 -1.308 -15.517 1.00 34.12 99 LEU A O 1
ATOM 810 N N . ASN A 1 100 ? 32.811 -1.901 -13.790 1.00 31.06 100 ASN A N 1
ATOM 811 C CA . ASN A 1 100 ? 32.804 -0.581 -13.138 1.00 31.06 100 ASN A CA 1
ATOM 812 C C . ASN A 1 100 ? 34.049 0.281 -13.423 1.00 31.06 100 ASN A C 1
ATOM 814 O O . ASN A 1 100 ? 34.152 1.384 -12.890 1.00 31.06 100 ASN A O 1
ATOM 818 N N . SER A 1 101 ? 35.012 -0.194 -14.220 1.00 33.38 101 SER A N 1
ATOM 819 C CA . SER A 1 101 ? 36.230 0.577 -14.521 1.00 33.38 101 SER A CA 1
ATOM 820 C C . SER A 1 101 ? 35.998 1.744 -15.480 1.00 33.38 101 SER A C 1
ATOM 822 O O . SER A 1 101 ? 36.785 2.684 -15.471 1.00 33.38 101 SER A O 1
ATOM 824 N N . ASP A 1 102 ? 34.918 1.717 -16.262 1.00 31.86 102 ASP A N 1
ATOM 825 C CA . ASP A 1 102 ? 34.722 2.681 -17.355 1.00 31.86 102 ASP A CA 1
ATOM 826 C C . ASP A 1 102 ? 33.778 3.837 -16.975 1.00 31.86 102 ASP A C 1
ATOM 828 O O . ASP A 1 102 ? 33.577 4.766 -17.752 1.00 31.86 102 ASP A O 1
ATOM 832 N N . LEU A 1 103 ? 33.224 3.819 -15.758 1.00 40.94 103 LEU A N 1
ATOM 833 C CA . LEU A 1 103 ? 32.205 4.770 -15.291 1.00 40.94 103 LEU A CA 1
ATOM 834 C C . LEU A 1 103 ? 32.668 5.665 -14.131 1.00 40.94 103 LEU A C 1
ATOM 836 O O . LEU A 1 103 ? 31.916 6.528 -13.684 1.00 40.94 103 LEU A O 1
ATOM 840 N N . SER A 1 104 ? 33.906 5.515 -13.646 1.00 32.47 104 SER A N 1
ATOM 841 C CA . SER A 1 104 ? 34.345 6.137 -12.386 1.00 32.47 104 SER A CA 1
ATOM 842 C C . SER A 1 104 ? 34.609 7.643 -12.432 1.00 32.47 104 SER A C 1
ATOM 844 O O . SER A 1 104 ? 35.194 8.156 -11.482 1.00 32.47 104 SER A O 1
ATOM 846 N N . ASN A 1 105 ? 34.247 8.360 -13.497 1.00 30.36 105 ASN A N 1
ATOM 847 C CA . ASN A 1 105 ? 34.693 9.744 -13.639 1.00 30.36 105 ASN A CA 1
ATOM 848 C C . ASN A 1 105 ? 33.633 10.825 -13.567 1.00 30.36 105 ASN A C 1
ATOM 850 O O . ASN A 1 105 ? 34.052 11.968 -13.550 1.00 30.36 105 ASN A O 1
ATOM 854 N N . ASN A 1 106 ? 32.333 10.542 -13.463 1.00 34.41 106 ASN A N 1
ATOM 855 C CA . ASN A 1 106 ? 31.357 11.590 -13.139 1.00 34.41 106 ASN A CA 1
ATOM 856 C C . ASN A 1 106 ? 30.002 10.986 -12.764 1.00 34.41 106 ASN A C 1
ATOM 858 O O . ASN A 1 106 ? 29.239 10.642 -13.661 1.00 34.41 106 ASN A O 1
ATOM 862 N N . GLN A 1 107 ? 29.704 10.905 -11.466 1.00 32.84 107 GLN A N 1
ATOM 863 C CA . GLN A 1 107 ? 28.444 11.339 -10.837 1.00 32.84 107 GLN A CA 1
ATOM 864 C C . GLN A 1 107 ? 28.323 10.730 -9.437 1.00 32.84 107 GLN A C 1
ATOM 866 O O . GLN A 1 107 ? 28.555 9.538 -9.243 1.00 32.84 107 GLN A O 1
ATOM 871 N N . ASP A 1 108 ? 27.978 11.589 -8.476 1.00 29.12 108 ASP A N 1
ATOM 872 C CA . ASP A 1 108 ? 27.679 11.283 -7.079 1.00 29.12 108 ASP A CA 1
ATOM 873 C C . ASP A 1 108 ? 26.528 10.272 -6.965 1.00 29.12 108 ASP A C 1
ATOM 875 O O . ASP A 1 108 ? 25.378 10.616 -6.699 1.00 29.12 108 ASP A O 1
ATOM 879 N N . ILE A 1 109 ? 26.828 8.988 -7.138 1.00 36.22 109 ILE A N 1
ATOM 880 C CA . ILE A 1 109 ? 26.004 7.931 -6.570 1.00 36.22 109 ILE A CA 1
ATOM 881 C C . ILE A 1 109 ? 26.397 7.904 -5.104 1.00 36.22 109 ILE A C 1
ATOM 883 O O . ILE A 1 109 ? 27.394 7.281 -4.736 1.00 36.22 109 ILE A O 1
ATOM 887 N N . THR A 1 110 ? 25.652 8.622 -4.266 1.00 33.06 110 THR A N 1
ATOM 888 C CA . THR A 1 110 ? 25.696 8.423 -2.820 1.00 33.06 110 THR A CA 1
ATOM 889 C C . THR A 1 110 ? 25.364 6.960 -2.567 1.00 33.06 110 THR A C 1
ATOM 891 O O . THR A 1 110 ? 24.209 6.545 -2.528 1.00 33.06 110 THR A O 1
ATOM 894 N N . CYS A 1 111 ? 26.419 6.153 -2.471 1.00 36.25 111 CYS A N 1
ATOM 895 C CA . CYS A 1 111 ? 26.386 4.817 -1.923 1.00 36.25 111 CYS A CA 1
ATOM 896 C C . CYS A 1 111 ? 25.699 4.973 -0.567 1.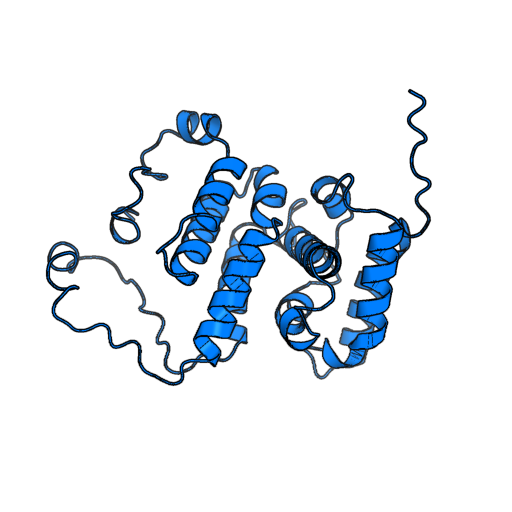00 36.25 111 CYS A C 1
ATOM 898 O O . CYS A 1 111 ? 26.273 5.584 0.334 1.00 36.25 111 CYS A O 1
ATOM 900 N N . LEU A 1 112 ? 24.428 4.567 -0.476 1.00 39.00 112 LEU A N 1
ATOM 901 C CA . LEU A 1 112 ? 23.687 4.576 0.778 1.00 39.00 112 LEU A CA 1
ATOM 902 C C . LEU A 1 112 ? 24.572 3.854 1.789 1.00 39.00 112 LEU A C 1
ATOM 904 O O . LEU A 1 112 ? 24.900 2.686 1.599 1.00 39.00 112 LEU A O 1
ATOM 908 N N . ASP A 1 113 ? 25.051 4.579 2.795 1.00 34.97 113 ASP A N 1
ATOM 909 C CA . ASP A 1 113 ? 25.928 4.019 3.813 1.00 34.97 113 ASP A CA 1
ATOM 910 C C . ASP A 1 113 ? 25.073 3.073 4.667 1.00 34.97 113 ASP A C 1
ATOM 912 O O . ASP A 1 113 ? 24.389 3.478 5.608 1.00 34.97 113 ASP A O 1
ATOM 916 N N . TYR A 1 114 ? 25.041 1.801 4.258 1.00 42.22 114 TYR A N 1
ATOM 917 C CA . TYR A 1 114 ? 24.185 0.739 4.798 1.00 42.22 114 TYR A CA 1
ATOM 918 C C . TYR A 1 114 ? 24.448 0.430 6.283 1.00 42.22 114 TYR A C 1
ATOM 920 O O . TYR A 1 114 ? 23.739 -0.369 6.887 1.00 42.22 114 TYR A O 1
ATOM 928 N N . ASN A 1 115 ? 25.439 1.074 6.902 1.00 35.59 115 ASN A N 1
ATOM 929 C CA . ASN A 1 115 ? 25.888 0.786 8.260 1.00 35.59 115 ASN A CA 1
ATOM 930 C C . ASN A 1 115 ? 25.000 1.376 9.377 1.00 35.59 115 ASN A C 1
ATOM 932 O O . ASN A 1 115 ? 25.321 1.197 10.552 1.00 35.59 115 ASN A O 1
ATOM 936 N N . LYS A 1 116 ? 23.899 2.078 9.060 1.00 36.69 116 LYS A N 1
ATOM 937 C CA . LYS A 1 116 ? 23.009 2.713 10.063 1.00 36.69 116 LYS A CA 1
ATOM 938 C C . LYS A 1 116 ? 21.524 2.745 9.680 1.00 36.69 116 LYS A C 1
ATOM 940 O O . LYS A 1 116 ? 20.855 3.759 9.867 1.00 36.69 116 LYS A O 1
ATOM 945 N N . ILE A 1 117 ? 20.992 1.663 9.130 1.00 41.69 117 ILE A N 1
ATOM 946 C CA . ILE A 1 117 ? 19.601 1.634 8.669 1.00 41.69 117 ILE A CA 1
ATOM 947 C C . ILE A 1 117 ? 18.754 0.758 9.606 1.00 41.69 117 ILE A C 1
ATOM 949 O O . ILE A 1 117 ? 19.041 -0.415 9.786 1.00 41.69 117 ILE A O 1
ATOM 953 N N . ASP A 1 118 ? 17.731 1.337 10.236 1.00 48.69 118 ASP A N 1
ATOM 954 C CA . ASP A 1 118 ? 16.589 0.595 10.797 1.00 48.69 118 ASP A CA 1
ATOM 955 C C . ASP A 1 118 ? 15.533 0.426 9.684 1.00 48.69 118 ASP A C 1
ATOM 957 O O . ASP A 1 118 ? 15.586 1.125 8.671 1.00 48.69 118 ASP A O 1
ATOM 961 N N . ASN A 1 119 ? 14.568 -0.476 9.858 1.00 50.69 119 ASN A N 1
ATOM 962 C CA . ASN A 1 119 ? 13.454 -0.776 8.942 1.00 50.69 119 ASN A CA 1
ATOM 963 C C . ASN A 1 119 ? 12.807 0.439 8.277 1.00 50.69 119 ASN A C 1
ATOM 965 O O . ASN A 1 119 ? 12.331 0.359 7.142 1.00 50.69 119 ASN A O 1
ATOM 969 N N . SER A 1 120 ? 12.783 1.552 9.004 1.00 59.53 120 SER A N 1
ATOM 970 C CA . SER A 1 120 ? 12.311 2.841 8.534 1.00 59.53 120 SER A CA 1
ATOM 971 C C . SER A 1 120 ? 13.016 3.284 7.255 1.00 59.53 120 SER A C 1
ATOM 973 O O . SER A 1 120 ? 12.329 3.673 6.329 1.00 59.53 120 SER A O 1
ATOM 975 N N . SER A 1 121 ? 14.331 3.122 7.084 1.00 68.06 121 SER A N 1
ATOM 976 C CA . SER A 1 121 ? 15.026 3.841 6.004 1.00 68.06 121 SER A CA 1
ATOM 977 C C . SER A 1 121 ? 14.671 3.389 4.576 1.00 68.06 121 SER A C 1
ATOM 979 O O . SER A 1 121 ? 14.630 4.223 3.672 1.00 68.06 121 SER A O 1
ATOM 981 N N . ILE A 1 122 ? 14.390 2.095 4.349 1.00 74.69 122 ILE A N 1
ATOM 982 C CA . ILE A 1 122 ? 13.989 1.613 3.016 1.00 74.69 122 ILE A CA 1
ATOM 983 C C . ILE A 1 122 ? 12.586 2.126 2.710 1.00 74.69 122 ILE A C 1
ATOM 985 O O . ILE A 1 122 ? 12.342 2.649 1.623 1.00 74.69 122 ILE A O 1
ATOM 989 N N . PHE A 1 123 ? 11.665 2.015 3.670 1.00 81.62 123 PHE A N 1
ATOM 990 C CA . PHE A 1 123 ? 10.313 2.521 3.478 1.00 81.62 123 PHE A CA 1
ATOM 991 C C . PHE A 1 123 ? 10.300 4.052 3.369 1.00 81.62 123 PHE A C 1
ATOM 993 O O . PHE A 1 123 ? 9.607 4.579 2.508 1.00 81.62 123 PHE A O 1
ATOM 1000 N N . ASP A 1 124 ? 11.122 4.756 4.146 1.00 82.81 124 ASP A N 1
ATOM 1001 C CA . ASP A 1 124 ? 11.315 6.207 4.092 1.00 82.81 124 ASP A CA 1
ATOM 1002 C C . ASP A 1 124 ? 11.887 6.626 2.732 1.00 82.81 124 ASP A C 1
ATOM 1004 O O . ASP A 1 124 ? 11.440 7.613 2.151 1.00 82.81 124 ASP A O 1
ATOM 1008 N N . TYR A 1 125 ? 12.835 5.867 2.173 1.00 81.38 125 TYR A N 1
ATOM 1009 C CA . TYR A 1 125 ? 13.367 6.101 0.829 1.00 81.38 125 TYR A CA 1
ATOM 1010 C C . TYR A 1 125 ? 12.276 5.959 -0.240 1.00 81.38 125 TYR A C 1
ATOM 1012 O O . TYR A 1 125 ? 12.129 6.832 -1.104 1.00 81.38 125 TYR A O 1
ATOM 1020 N N . VAL A 1 126 ? 11.475 4.891 -0.174 1.00 86.38 126 VAL A N 1
ATOM 1021 C CA . VAL A 1 126 ? 10.331 4.693 -1.079 1.00 86.38 126 VAL A CA 1
ATOM 1022 C C . VAL A 1 126 ? 9.314 5.823 -0.878 1.00 86.38 126 VAL A C 1
ATOM 1024 O O . VAL A 1 126 ? 8.878 6.430 -1.855 1.00 86.38 126 VAL A O 1
ATOM 1027 N N . HIS A 1 127 ? 8.983 6.167 0.368 1.00 89.12 127 HIS A N 1
ATOM 1028 C CA . HIS A 1 127 ? 8.059 7.241 0.729 1.00 89.12 127 HIS A CA 1
ATOM 1029 C C . HIS A 1 127 ? 8.505 8.587 0.161 1.00 89.12 127 HIS A C 1
ATOM 1031 O O . HIS A 1 127 ? 7.735 9.240 -0.534 1.00 89.12 127 HIS A O 1
ATOM 1037 N N . GLN A 1 128 ? 9.760 8.985 0.369 1.00 86.88 128 GLN A N 1
ATOM 1038 C CA . GLN A 1 128 ? 10.298 10.239 -0.160 1.00 86.88 128 GLN A CA 1
ATOM 1039 C C . GLN A 1 128 ? 10.217 10.300 -1.687 1.00 86.88 128 GLN A C 1
ATOM 1041 O O . GLN A 1 128 ? 9.887 11.348 -2.245 1.00 86.88 128 GLN A O 1
ATOM 1046 N N . ASN A 1 129 ? 10.501 9.193 -2.377 1.00 85.31 129 ASN A N 1
ATOM 1047 C CA . ASN A 1 129 ? 10.370 9.133 -3.830 1.00 85.31 129 ASN A CA 1
ATOM 1048 C C . ASN A 1 129 ? 8.910 9.240 -4.279 1.00 85.31 129 ASN A C 1
ATOM 1050 O O . ASN A 1 129 ? 8.615 10.007 -5.196 1.00 85.31 129 ASN A O 1
ATOM 1054 N N . MET A 1 130 ? 7.994 8.544 -3.603 1.00 89.19 130 MET A N 1
ATOM 1055 C CA . MET A 1 130 ? 6.568 8.617 -3.915 1.00 89.19 130 MET A CA 1
ATOM 1056 C C . MET A 1 130 ? 5.975 9.989 -3.621 1.00 89.19 130 MET A C 1
ATOM 1058 O O . MET A 1 130 ? 5.238 10.499 -4.452 1.00 89.19 130 MET A O 1
ATOM 1062 N N . THR A 1 131 ? 6.342 10.643 -2.522 1.00 87.56 131 THR A N 1
ATOM 1063 C CA . THR A 1 131 ? 5.882 12.002 -2.199 1.00 87.56 131 THR A CA 1
ATOM 1064 C C . THR A 1 131 ? 6.385 13.032 -3.212 1.00 87.56 131 THR A C 1
ATOM 1066 O O . THR A 1 131 ? 5.652 13.955 -3.563 1.00 87.56 131 THR A O 1
ATOM 1069 N N . LYS A 1 132 ? 7.611 12.870 -3.730 1.00 82.81 132 LYS A N 1
ATOM 1070 C CA . LYS A 1 132 ? 8.155 13.733 -4.794 1.00 82.81 132 LYS A CA 1
ATOM 1071 C C . LYS A 1 132 ? 7.432 13.549 -6.131 1.00 82.81 132 LYS A C 1
ATOM 1073 O O . LYS A 1 132 ? 7.247 14.526 -6.854 1.00 82.81 132 LYS A O 1
ATOM 1078 N N . ALA A 1 133 ? 7.059 12.318 -6.474 1.00 82.94 133 ALA A N 1
ATOM 1079 C CA . ALA A 1 133 ? 6.377 12.021 -7.730 1.00 82.94 133 ALA A CA 1
ATOM 1080 C C . ALA A 1 133 ? 4.866 12.305 -7.665 1.00 82.94 133 ALA A C 1
ATOM 1082 O O . ALA A 1 133 ? 4.317 12.913 -8.580 1.00 82.94 133 ALA A O 1
ATOM 1083 N N . LEU A 1 134 ? 4.217 11.903 -6.571 1.00 85.94 134 LEU A N 1
ATOM 1084 C CA . LEU A 1 134 ? 2.775 11.945 -6.321 1.00 85.94 134 LEU A CA 1
ATOM 1085 C C . LEU A 1 134 ? 2.488 12.710 -5.016 1.00 85.94 134 LEU A C 1
ATOM 1087 O O . LEU A 1 134 ? 2.226 12.100 -3.970 1.00 85.94 134 LEU A O 1
ATOM 1091 N N . PRO A 1 135 ? 2.560 14.048 -5.037 1.00 77.62 135 PRO A N 1
ATOM 1092 C CA . PRO A 1 135 ? 2.412 14.850 -3.830 1.00 77.62 135 PRO A CA 1
ATOM 1093 C C . PRO A 1 135 ? 1.001 14.742 -3.230 1.00 77.62 135 PRO A C 1
ATOM 1095 O O . PRO A 1 135 ? 0.021 14.552 -3.946 1.00 77.62 135 PRO A O 1
ATOM 1098 N N . SER A 1 136 ? 0.888 14.907 -1.908 1.00 70.94 136 SER A N 1
ATOM 1099 C CA . SER A 1 136 ? -0.364 14.722 -1.145 1.00 70.94 136 SER A CA 1
ATOM 1100 C C . SER A 1 136 ? -1.524 15.620 -1.593 1.00 70.94 136 SER A C 1
ATOM 1102 O O . SER A 1 136 ? -2.680 15.215 -1.504 1.00 70.94 136 SER A O 1
ATOM 1104 N N . HIS A 1 137 ? -1.223 16.810 -2.120 1.00 67.62 137 HIS A N 1
ATOM 1105 C CA . HIS A 1 137 ? -2.206 17.781 -2.613 1.00 67.62 137 HIS A CA 1
ATOM 1106 C C . HIS A 1 137 ? -2.701 17.506 -4.045 1.00 67.62 137 HIS A C 1
ATOM 1108 O O . HIS A 1 137 ? -3.523 18.257 -4.568 1.00 67.62 137 HIS A O 1
ATOM 1114 N N . SER A 1 138 ? -2.186 16.468 -4.707 1.00 75.50 138 SER A N 1
ATOM 1115 C CA . SER A 1 138 ? -2.674 16.020 -6.012 1.00 75.50 138 SER A CA 1
ATOM 1116 C C . SER A 1 138 ? -3.941 15.176 -5.860 1.00 75.50 138 SER A C 1
ATOM 1118 O O . SER A 1 138 ? -4.095 14.459 -4.871 1.00 75.50 138 SER A O 1
ATOM 1120 N N . LYS A 1 139 ? -4.814 15.193 -6.881 1.00 74.06 139 LYS A N 1
ATOM 1121 C CA . LYS A 1 139 ? -5.952 14.259 -6.995 1.00 74.06 139 LYS A CA 1
ATOM 1122 C C . LYS A 1 139 ? -5.479 12.802 -6.886 1.00 74.06 139 LYS A C 1
ATOM 1124 O O . LYS A 1 139 ? -6.103 11.990 -6.211 1.00 74.06 139 LYS A O 1
ATOM 1129 N N . TYR A 1 140 ? -4.356 12.506 -7.539 1.00 81.25 140 TYR A N 1
ATOM 1130 C CA . TYR A 1 140 ? -3.677 11.216 -7.506 1.00 81.25 140 TYR A CA 1
ATOM 1131 C C . TYR A 1 140 ? -2.416 11.357 -6.661 1.00 81.25 140 TYR A C 1
ATOM 1133 O O . TYR A 1 140 ? -1.425 11.944 -7.105 1.00 81.25 140 TYR A O 1
ATOM 1141 N N . ASN A 1 141 ? -2.481 10.872 -5.424 1.00 87.31 141 ASN A N 1
ATOM 1142 C CA . ASN A 1 141 ? -1.408 10.990 -4.446 1.00 87.31 141 ASN A CA 1
ATOM 1143 C C . ASN A 1 141 ? -0.912 9.609 -3.982 1.00 87.31 141 ASN A C 1
ATOM 1145 O O . ASN A 1 141 ? -1.576 8.586 -4.155 1.00 87.31 141 ASN A O 1
ATOM 1149 N N . HIS A 1 142 ? 0.273 9.581 -3.373 1.00 90.31 142 HIS A N 1
ATOM 1150 C CA . HIS A 1 142 ? 0.891 8.357 -2.848 1.00 90.31 142 HIS A CA 1
ATOM 1151 C C . HIS A 1 142 ? 0.045 7.646 -1.775 1.00 90.31 142 HIS A C 1
ATOM 1153 O O . HIS A 1 142 ? 0.161 6.437 -1.584 1.00 90.31 142 HIS A O 1
ATOM 1159 N N . ASN A 1 143 ? -0.845 8.378 -1.108 1.00 92.75 143 ASN A N 1
ATOM 1160 C CA . ASN A 1 143 ? -1.753 7.856 -0.098 1.00 92.75 143 ASN A CA 1
ATOM 1161 C C . ASN A 1 143 ? -2.728 6.816 -0.677 1.00 92.75 143 ASN A C 1
ATOM 1163 O O . ASN A 1 143 ? -3.011 5.808 -0.030 1.00 92.75 143 ASN A O 1
ATOM 1167 N N . ILE A 1 144 ? -3.176 7.005 -1.925 1.00 93.12 144 ILE A N 1
ATOM 1168 C CA . ILE A 1 144 ? -4.000 6.021 -2.647 1.00 93.12 144 ILE A CA 1
ATOM 1169 C C . ILE A 1 144 ? -3.251 4.690 -2.789 1.00 93.12 144 ILE A C 1
ATOM 1171 O O . ILE A 1 144 ? -3.814 3.633 -2.499 1.00 93.12 144 ILE A O 1
ATOM 1175 N N . ILE A 1 145 ? -1.969 4.733 -3.172 1.00 93.00 145 ILE A N 1
ATOM 1176 C CA . ILE A 1 145 ? -1.120 3.536 -3.298 1.00 93.00 145 ILE A CA 1
ATOM 1177 C C . ILE A 1 145 ? -1.001 2.835 -1.943 1.00 93.00 145 ILE A C 1
ATOM 1179 O O . ILE A 1 145 ? -1.165 1.618 -1.873 1.00 93.00 145 ILE A O 1
ATOM 1183 N N . TYR A 1 146 ? -0.797 3.587 -0.859 1.00 93.25 146 TYR A N 1
ATOM 1184 C CA . TYR A 1 146 ? -0.701 3.016 0.484 1.00 93.25 146 TYR A CA 1
ATOM 1185 C C . TYR A 1 146 ? -1.975 2.332 0.960 1.00 93.25 146 TYR A C 1
ATOM 1187 O O . TYR A 1 146 ? -1.905 1.232 1.509 1.00 93.25 146 TYR A O 1
ATOM 1195 N N . ILE A 1 147 ? -3.137 2.942 0.728 1.00 94.25 147 ILE A N 1
ATOM 1196 C CA . ILE A 1 147 ? -4.430 2.333 1.054 1.00 94.25 147 ILE A CA 1
ATOM 1197 C C . ILE A 1 147 ? -4.647 1.059 0.233 1.00 94.25 147 ILE A C 1
ATOM 1199 O O . ILE A 1 147 ? -5.077 0.043 0.781 1.00 94.25 147 ILE A O 1
ATOM 1203 N N . CYS A 1 148 ? -4.288 1.071 -1.053 1.00 93.38 148 CYS A N 1
ATOM 1204 C CA . CYS A 1 148 ? -4.375 -0.120 -1.893 1.00 93.38 148 CYS A CA 1
ATOM 1205 C C . CYS A 1 148 ? -3.423 -1.227 -1.426 1.00 93.38 148 CYS A C 1
ATOM 1207 O O . CYS A 1 148 ? -3.817 -2.388 -1.368 1.00 93.38 148 CYS A O 1
ATOM 1209 N N . TRP A 1 149 ? -2.188 -0.894 -1.050 1.00 91.88 149 TRP A N 1
ATOM 1210 C CA . TRP A 1 149 ? -1.237 -1.844 -0.473 1.00 91.88 149 TRP A CA 1
ATOM 1211 C C . TRP A 1 149 ? -1.734 -2.432 0.844 1.00 91.88 149 TRP A C 1
ATOM 1213 O O . TRP A 1 149 ? -1.679 -3.647 1.019 1.00 91.88 149 TRP A O 1
ATOM 1223 N N . LEU A 1 150 ? -2.281 -1.602 1.734 1.00 91.12 150 LEU A N 1
ATOM 1224 C CA . LEU A 1 150 ? -2.885 -2.053 2.985 1.00 91.12 150 LEU A CA 1
ATOM 1225 C C . LEU A 1 150 ? -4.023 -3.044 2.714 1.00 91.12 150 LEU A C 1
ATOM 1227 O O . LEU A 1 150 ? -4.084 -4.095 3.347 1.00 91.12 150 LEU A O 1
ATOM 1231 N N . PHE A 1 151 ? -4.885 -2.738 1.742 1.00 91.25 151 PHE A N 1
ATOM 1232 C CA . PHE A 1 151 ? -5.956 -3.633 1.318 1.00 91.25 151 PHE A CA 1
ATOM 1233 C C . PHE A 1 151 ? -5.414 -4.952 0.754 1.00 91.25 151 PHE A C 1
ATOM 1235 O O . PHE A 1 151 ? -5.828 -6.018 1.198 1.00 91.25 151 PHE A O 1
ATOM 1242 N N . ARG A 1 152 ? -4.464 -4.897 -0.189 1.00 86.75 152 ARG A N 1
ATOM 1243 C CA . ARG A 1 152 ? -3.932 -6.083 -0.879 1.00 86.75 152 ARG A CA 1
ATOM 1244 C C . ARG A 1 152 ? -3.109 -6.992 0.033 1.00 86.75 152 ARG A C 1
ATOM 1246 O O . ARG A 1 152 ? -3.255 -8.202 -0.064 1.00 86.75 152 ARG A O 1
ATOM 1253 N N . ILE A 1 153 ? -2.307 -6.459 0.963 1.00 81.00 153 ILE A N 1
ATOM 1254 C CA . ILE A 1 153 ? -1.619 -7.278 1.990 1.00 81.00 153 ILE A CA 1
ATOM 1255 C C . ILE A 1 153 ? -2.632 -8.147 2.732 1.00 81.00 153 ILE A C 1
ATOM 1257 O O . ILE A 1 153 ? -2.438 -9.347 2.927 1.00 81.00 153 ILE A O 1
ATOM 1261 N N . LEU A 1 154 ? -3.718 -7.501 3.143 1.00 76.31 154 LEU A N 1
ATOM 1262 C CA . LEU A 1 154 ? -4.783 -8.082 3.939 1.00 76.31 154 LEU A CA 1
ATOM 1263 C C . LEU A 1 154 ? -5.832 -8.792 3.083 1.00 76.31 154 LEU A C 1
ATOM 1265 O O . LEU A 1 154 ? -6.861 -9.181 3.608 1.00 76.31 154 LEU A O 1
ATOM 1269 N N . GLU A 1 155 ? -5.614 -8.961 1.786 1.00 75.75 155 GLU A N 1
ATOM 1270 C CA . GLU A 1 155 ? -6.445 -9.781 0.903 1.00 75.75 155 GLU A CA 1
ATOM 1271 C C . GLU A 1 155 ? -5.645 -11.009 0.467 1.00 75.75 155 GLU A C 1
ATOM 1273 O O . GLU A 1 155 ? -6.101 -12.138 0.633 1.00 75.75 155 GLU A O 1
ATOM 1278 N N . SER A 1 156 ? -4.402 -10.802 0.030 1.00 63.69 156 SER A N 1
ATOM 1279 C CA . SER A 1 156 ? -3.640 -11.806 -0.699 1.00 63.69 156 SER A CA 1
ATOM 1280 C C . SER A 1 156 ? -3.021 -12.908 0.164 1.00 63.69 156 SER A C 1
ATOM 1282 O O . SER A 1 156 ? -2.688 -13.939 -0.406 1.00 63.69 156 SER A O 1
ATOM 1284 N N . ASN A 1 157 ? -2.822 -12.742 1.485 1.00 59.94 157 ASN A N 1
ATOM 1285 C CA . ASN A 1 157 ? -2.340 -13.822 2.373 1.00 59.94 157 ASN A CA 1
ATOM 1286 C C . ASN A 1 157 ? -2.391 -13.452 3.871 1.00 59.94 157 ASN A C 1
ATOM 1288 O O . ASN A 1 157 ? -1.399 -13.028 4.468 1.00 59.94 157 ASN A O 1
ATOM 1292 N N . TRP A 1 158 ? -3.532 -13.723 4.508 1.00 54.12 158 TRP A N 1
ATOM 1293 C CA . TRP A 1 158 ? -3.831 -13.432 5.923 1.00 54.12 158 TRP A CA 1
ATOM 1294 C C . TRP A 1 158 ? -2.854 -14.014 6.962 1.00 54.12 158 TRP A C 1
ATOM 1296 O O . TRP A 1 158 ? -2.901 -13.620 8.125 1.00 54.12 158 TRP A O 1
ATOM 1306 N N . GLY A 1 159 ? -1.996 -14.962 6.577 1.00 52.25 159 GLY A N 1
ATOM 1307 C CA . GLY A 1 159 ? -1.060 -15.634 7.484 1.00 52.25 159 GLY A CA 1
ATOM 1308 C C . GLY A 1 159 ? 0.399 -15.188 7.379 1.00 52.25 159 GLY A C 1
ATOM 1309 O O . GLY A 1 159 ? 1.190 -15.571 8.235 1.00 52.25 159 GLY A O 1
ATOM 1310 N N . PHE A 1 160 ? 0.775 -14.424 6.346 1.00 60.72 160 PHE A N 1
ATOM 1311 C CA . PHE A 1 160 ? 2.188 -14.115 6.085 1.00 60.72 160 PHE A CA 1
ATOM 1312 C C . PHE A 1 160 ? 2.635 -12.780 6.690 1.00 60.72 160 PHE A C 1
ATOM 1314 O O . PHE A 1 160 ? 3.753 -12.682 7.185 1.00 60.72 160 PHE A O 1
ATOM 1321 N N . PHE A 1 161 ? 1.764 -11.768 6.681 1.00 68.50 161 PHE A N 1
ATOM 1322 C CA . PHE A 1 161 ? 2.089 -10.428 7.167 1.00 68.50 161 PHE A CA 1
ATOM 1323 C C . PHE A 1 161 ? 1.491 -10.190 8.548 1.00 68.50 161 PHE A C 1
ATOM 1325 O O . PHE A 1 161 ? 0.292 -10.372 8.769 1.00 68.50 161 PHE A O 1
ATOM 1332 N N . ASN A 1 162 ? 2.327 -9.763 9.487 1.00 74.12 162 ASN A N 1
ATOM 1333 C CA . ASN A 1 162 ? 1.899 -9.392 10.828 1.00 74.12 162 ASN A CA 1
ATOM 1334 C C . ASN A 1 162 ? 1.829 -7.859 10.979 1.00 74.12 162 ASN A C 1
ATOM 1336 O O . ASN A 1 162 ? 2.168 -7.093 10.077 1.00 74.12 162 ASN A O 1
ATOM 1340 N N . ALA A 1 163 ? 1.383 -7.386 12.146 1.00 81.12 163 ALA A N 1
ATOM 1341 C CA . ALA A 1 163 ? 1.264 -5.952 12.410 1.00 81.12 163 ALA A CA 1
ATOM 1342 C C . ALA A 1 163 ? 2.601 -5.190 12.309 1.00 81.12 163 ALA A C 1
ATOM 1344 O O . ALA A 1 163 ? 2.585 -4.021 11.936 1.00 81.12 163 ALA A O 1
ATOM 1345 N N . HIS A 1 164 ? 3.743 -5.824 12.605 1.00 79.25 164 HIS A N 1
ATOM 1346 C CA . HIS A 1 164 ? 5.057 -5.198 12.438 1.00 79.25 164 HIS A CA 1
ATOM 1347 C C . HIS A 1 164 ? 5.412 -4.982 10.967 1.00 79.25 164 HIS A C 1
ATOM 1349 O O . HIS A 1 164 ? 5.971 -3.936 10.656 1.00 79.25 164 HIS A O 1
ATOM 1355 N N . ASP A 1 165 ? 5.045 -5.899 10.068 1.00 76.69 165 ASP A N 1
ATOM 1356 C CA . ASP A 1 165 ? 5.293 -5.736 8.627 1.00 76.69 165 ASP A CA 1
ATOM 1357 C C . ASP A 1 165 ? 4.437 -4.605 8.028 1.00 76.69 165 ASP A C 1
ATOM 1359 O O . ASP A 1 165 ? 4.867 -3.891 7.125 1.00 76.69 165 ASP A O 1
ATOM 1363 N N . VAL A 1 166 ? 3.222 -4.413 8.555 1.00 83.75 166 VAL A N 1
ATOM 1364 C CA . VAL A 1 166 ? 2.272 -3.380 8.098 1.00 83.75 166 VAL A CA 1
ATOM 1365 C C . VAL A 1 166 ? 2.555 -2.009 8.722 1.00 83.75 166 VAL A C 1
ATOM 1367 O O . VAL A 1 166 ? 2.225 -0.977 8.135 1.00 83.75 166 VAL A O 1
ATOM 1370 N N . LYS A 1 167 ? 3.171 -1.963 9.907 1.00 86.69 167 LYS A N 1
ATOM 1371 C CA . LYS A 1 167 ? 3.379 -0.725 10.669 1.00 86.69 167 LYS A CA 1
ATOM 1372 C C . LYS A 1 167 ? 4.114 0.379 9.886 1.00 86.69 167 LYS A C 1
ATOM 1374 O O . LYS A 1 167 ? 3.627 1.513 9.939 1.00 86.69 167 LYS A O 1
ATOM 1379 N N . PRO A 1 168 ? 5.220 0.120 9.154 1.00 84.19 168 PRO A N 1
ATOM 1380 C CA . PRO A 1 168 ? 5.901 1.159 8.379 1.00 84.19 168 PRO A CA 1
ATOM 1381 C C . PRO A 1 168 ? 4.979 1.808 7.344 1.00 84.19 168 PRO A C 1
ATOM 1383 O O . PRO A 1 168 ? 4.884 3.031 7.291 1.00 84.19 168 PRO A O 1
ATOM 1386 N N . LEU A 1 169 ? 4.217 0.995 6.606 1.00 87.94 169 LEU A N 1
ATOM 1387 C CA . LEU A 1 169 ? 3.209 1.462 5.655 1.00 87.94 169 LEU A CA 1
ATOM 1388 C C . LEU A 1 169 ? 2.142 2.320 6.336 1.00 87.94 169 LEU A C 1
ATOM 1390 O O . LEU A 1 169 ? 1.881 3.447 5.924 1.00 87.94 169 LEU A O 1
ATOM 1394 N N . TYR A 1 170 ? 1.550 1.796 7.407 1.00 89.75 170 TYR A N 1
ATOM 1395 C CA . TYR A 1 170 ? 0.469 2.459 8.130 1.00 89.75 170 TYR A CA 1
ATOM 1396 C C . TYR A 1 170 ? 0.896 3.810 8.730 1.00 89.75 170 TYR A C 1
ATOM 1398 O O . TYR A 1 170 ? 0.139 4.787 8.739 1.00 89.75 170 TYR A O 1
ATOM 1406 N N . THR A 1 171 ? 2.141 3.891 9.202 1.00 88.81 171 THR A N 1
ATOM 1407 C CA . THR A 1 171 ? 2.710 5.111 9.790 1.00 88.81 171 THR A CA 1
ATOM 1408 C C . THR A 1 171 ? 2.799 6.245 8.768 1.00 88.81 171 THR A C 1
ATOM 1410 O O . THR A 1 171 ? 2.555 7.392 9.130 1.00 88.81 171 THR A O 1
ATOM 1413 N N . HIS A 1 172 ? 3.026 5.931 7.493 1.00 88.88 172 HIS A N 1
ATOM 1414 C CA . HIS A 1 172 ? 3.183 6.916 6.420 1.00 88.88 172 HIS A CA 1
ATOM 1415 C C . HIS A 1 172 ? 1.881 7.364 5.748 1.00 88.88 172 HIS A C 1
ATOM 1417 O O . HIS A 1 172 ? 1.907 8.298 4.953 1.00 88.88 172 HIS A O 1
ATOM 1423 N N . ILE A 1 173 ? 0.744 6.730 6.052 1.00 91.12 173 ILE A N 1
ATOM 1424 C CA . ILE A 1 173 ? -0.557 7.182 5.543 1.00 91.12 173 ILE A CA 1
ATOM 1425 C C . ILE A 1 173 ? -0.898 8.530 6.181 1.00 91.12 173 ILE A C 1
ATOM 1427 O O . ILE A 1 173 ? -0.950 8.628 7.402 1.00 91.12 173 ILE A O 1
ATOM 1431 N N . ASP A 1 174 ? -1.175 9.557 5.392 1.00 90.19 174 ASP A N 1
ATOM 1432 C CA . ASP A 1 174 ? -1.661 10.840 5.904 1.00 90.19 174 ASP A CA 1
ATOM 1433 C C . ASP A 1 174 ? -3.198 10.805 6.047 1.00 90.19 174 ASP A C 1
ATOM 1435 O O . ASP A 1 174 ? -3.902 10.691 5.044 1.00 90.19 174 ASP A O 1
ATOM 1439 N N . PRO A 1 175 ? -3.775 10.897 7.258 1.00 89.81 175 PRO A N 1
ATOM 1440 C CA . PRO A 1 175 ? -5.223 10.797 7.424 1.00 89.81 175 PRO A CA 1
ATOM 1441 C C . PRO A 1 175 ? -5.998 11.969 6.802 1.00 89.81 175 PRO A C 1
ATOM 1443 O O . PRO A 1 175 ? -7.199 11.837 6.568 1.00 89.81 175 PRO A O 1
ATOM 1446 N N . TYR A 1 176 ? -5.337 13.092 6.503 1.00 89.00 176 TYR A N 1
ATOM 1447 C CA . TYR A 1 176 ? -5.973 14.296 5.960 1.00 89.00 176 TYR A CA 1
ATOM 1448 C C . TYR A 1 176 ? -6.028 14.328 4.429 1.00 89.00 176 TYR A C 1
ATOM 1450 O O . TYR A 1 176 ? -6.756 15.141 3.863 1.00 89.00 176 TYR A O 1
ATOM 1458 N N . SER A 1 177 ? -5.301 13.435 3.752 1.00 88.56 177 SER A N 1
ATOM 1459 C CA . SER A 1 177 ? -5.280 13.317 2.286 1.00 88.56 177 SER A CA 1
ATOM 1460 C C . SER A 1 177 ? -5.803 11.966 1.788 1.00 88.56 177 SER A C 1
ATOM 1462 O O . SER A 1 177 ? -5.431 11.494 0.709 1.00 88.56 177 SER A O 1
ATOM 1464 N N . LEU A 1 178 ? -6.670 11.320 2.576 1.00 90.00 178 LEU A N 1
ATOM 1465 C CA . LEU A 1 178 ? -7.405 10.131 2.147 1.00 90.00 178 LEU A CA 1
ATOM 1466 C C . LEU A 1 178 ? -8.398 10.500 1.037 1.00 90.00 178 LEU A C 1
ATOM 1468 O O . LEU A 1 178 ? -9.139 11.474 1.147 1.00 90.00 178 LEU A O 1
ATOM 1472 N N . SER A 1 179 ? -8.425 9.694 -0.020 1.00 87.62 179 SER A N 1
ATOM 1473 C CA . SER A 1 179 ? -9.272 9.893 -1.197 1.00 87.62 179 SER A CA 1
ATOM 1474 C C . SER A 1 179 ? -10.067 8.627 -1.480 1.00 87.62 179 SER A C 1
ATOM 1476 O O . SER A 1 179 ? -9.538 7.539 -1.269 1.00 87.62 179 SER A O 1
ATOM 1478 N N . ASP A 1 180 ? -11.300 8.762 -1.977 1.00 87.69 180 ASP A N 1
ATOM 1479 C CA . ASP A 1 180 ? -12.131 7.632 -2.420 1.00 87.69 180 ASP A CA 1
ATOM 1480 C C . ASP A 1 180 ? -11.669 7.065 -3.786 1.00 87.69 180 ASP A C 1
ATOM 1482 O O . ASP A 1 180 ? -12.070 5.967 -4.149 1.00 87.69 180 ASP A O 1
ATOM 1486 N N . GLU A 1 181 ? -10.746 7.731 -4.496 1.00 89.38 181 GLU A N 1
ATOM 1487 C CA . GLU A 1 181 ? -10.190 7.293 -5.799 1.00 89.38 181 GLU A CA 1
ATOM 1488 C C . GLU A 1 181 ? -9.428 5.953 -5.730 1.00 89.38 181 GLU A C 1
ATOM 1490 O O . GLU A 1 181 ? -9.150 5.329 -6.750 1.00 89.38 181 GLU A O 1
ATOM 1495 N N . PHE A 1 182 ? -9.098 5.465 -4.529 1.00 90.62 182 PHE A N 1
ATOM 1496 C CA . PHE A 1 182 ? -8.582 4.103 -4.361 1.00 90.62 182 PHE A CA 1
ATOM 1497 C C . PHE A 1 182 ? -9.601 3.029 -4.779 1.00 90.62 182 PHE A C 1
ATOM 1499 O O . PHE A 1 182 ? -9.198 1.907 -5.086 1.00 90.62 182 PHE A O 1
ATOM 1506 N N . GLU A 1 183 ? -10.899 3.360 -4.795 1.00 90.75 183 GLU A N 1
ATOM 1507 C CA . GLU A 1 183 ? -11.954 2.488 -5.313 1.00 90.75 183 GLU A CA 1
ATOM 1508 C C . GLU A 1 183 ? -11.661 2.095 -6.759 1.00 90.75 183 GLU A C 1
ATOM 1510 O O . GLU A 1 183 ? -11.655 0.906 -7.063 1.00 90.75 183 GLU A O 1
ATOM 1515 N N . ASP A 1 184 ? -11.359 3.071 -7.617 1.00 87.31 184 ASP A N 1
ATOM 1516 C CA . ASP A 1 184 ? -11.112 2.835 -9.041 1.00 87.31 184 ASP A CA 1
ATOM 1517 C C . ASP A 1 184 ? -9.889 1.929 -9.247 1.00 87.31 184 ASP A C 1
ATOM 1519 O O . ASP A 1 184 ? -9.880 1.063 -10.119 1.00 87.31 184 ASP A O 1
ATOM 1523 N N . VAL A 1 185 ? -8.881 2.066 -8.380 1.00 88.88 185 VAL A N 1
ATOM 1524 C CA . VAL A 1 185 ? -7.643 1.274 -8.417 1.00 88.88 185 VAL A CA 1
ATOM 1525 C C . VAL A 1 185 ? -7.855 -0.171 -7.953 1.00 88.88 185 VAL A C 1
ATOM 1527 O O . VAL A 1 185 ? -7.234 -1.100 -8.480 1.00 88.88 185 VAL A O 1
ATOM 1530 N N . LEU A 1 186 ? -8.697 -0.382 -6.939 1.00 88.31 186 LEU A N 1
ATOM 1531 C CA . LEU A 1 186 ? -9.012 -1.720 -6.436 1.00 88.31 186 LEU A CA 1
ATOM 1532 C C . LEU A 1 186 ? -10.078 -2.427 -7.281 1.00 88.31 186 LEU A C 1
ATOM 1534 O O . LEU A 1 186 ? -10.044 -3.655 -7.373 1.00 88.31 186 LEU A O 1
ATOM 1538 N N . GLY A 1 187 ? -11.001 -1.676 -7.884 1.00 87.44 187 GLY A N 1
ATOM 1539 C CA . GLY A 1 187 ? -12.090 -2.183 -8.711 1.00 87.44 187 GLY A CA 1
ATOM 1540 C C . GLY A 1 187 ? -12.860 -3.317 -8.033 1.00 87.44 187 GLY A C 1
ATOM 1541 O O . GLY A 1 187 ? -13.226 -3.244 -6.855 1.00 87.44 187 GLY A O 1
ATOM 1542 N N . ASP A 1 188 ? -13.049 -4.411 -8.768 1.00 84.81 188 ASP A N 1
ATOM 1543 C CA . ASP A 1 188 ? -13.808 -5.584 -8.320 1.00 84.81 188 ASP A CA 1
ATOM 1544 C C . ASP A 1 188 ? -13.184 -6.313 -7.117 1.00 84.81 188 ASP A C 1
ATOM 1546 O O . ASP A 1 188 ? -13.867 -7.083 -6.436 1.00 84.81 188 ASP A O 1
ATOM 1550 N N . CYS A 1 189 ? -11.906 -6.063 -6.800 1.00 84.75 189 CYS A N 1
ATOM 1551 C CA . CYS A 1 189 ? -11.271 -6.642 -5.617 1.00 84.75 189 CYS A CA 1
ATOM 1552 C C . CYS A 1 189 ? -11.862 -6.086 -4.311 1.00 84.75 189 CYS A C 1
ATOM 1554 O O . CYS A 1 189 ? -11.795 -6.770 -3.283 1.00 84.75 189 CYS A O 1
ATOM 1556 N N . LEU A 1 190 ? -12.447 -4.878 -4.327 1.00 89.19 190 LEU A N 1
ATOM 1557 C CA . LEU A 1 190 ? -13.017 -4.199 -3.158 1.00 89.19 190 LEU A CA 1
ATOM 1558 C C . LEU A 1 190 ? -14.394 -4.769 -2.776 1.00 89.19 190 LEU A C 1
ATOM 1560 O O . LEU A 1 190 ? -15.431 -4.107 -2.844 1.00 89.19 190 LEU A O 1
ATOM 1564 N N . THR A 1 191 ? -14.411 -6.030 -2.350 1.00 89.25 191 THR A N 1
ATOM 1565 C CA . THR A 1 191 ? -15.633 -6.707 -1.908 1.00 89.25 191 THR A CA 1
ATOM 1566 C C . THR A 1 191 ? -16.004 -6.329 -0.466 1.00 89.25 191 THR A C 1
ATOM 1568 O O . THR A 1 191 ? -15.125 -6.021 0.350 1.00 89.25 191 THR A O 1
ATOM 1571 N N . PRO A 1 192 ? -17.295 -6.413 -0.084 1.00 90.50 192 PRO A N 1
ATOM 1572 C CA . PRO A 1 192 ? -17.709 -6.212 1.305 1.00 90.50 192 PRO A CA 1
ATOM 1573 C C . PRO A 1 192 ? -17.036 -7.169 2.290 1.00 90.50 192 PRO A C 1
ATOM 1575 O O . PRO A 1 192 ? -16.812 -6.806 3.444 1.00 90.50 192 PRO A O 1
ATOM 1578 N N . GLU A 1 193 ? -16.726 -8.390 1.852 1.00 89.19 193 GLU A N 1
A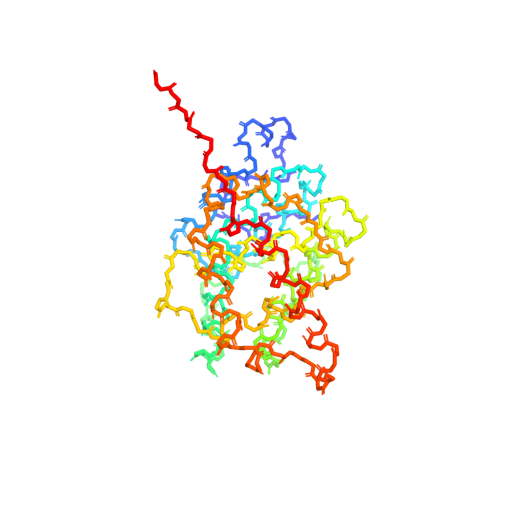TOM 1579 C CA . GLU A 1 193 ? -16.014 -9.377 2.658 1.00 89.19 193 GLU A CA 1
ATOM 1580 C C . GLU A 1 193 ? -14.585 -8.917 2.939 1.00 89.19 193 GLU A C 1
ATOM 1582 O O . GLU A 1 193 ? -14.231 -8.762 4.108 1.00 89.19 193 GLU A O 1
ATOM 1587 N N . ASN A 1 194 ? -13.823 -8.571 1.897 1.00 88.81 194 ASN A N 1
ATOM 1588 C CA . ASN A 1 194 ? -12.450 -8.081 2.024 1.00 88.81 194 ASN A CA 1
ATOM 1589 C C . ASN A 1 194 ? -12.380 -6.786 2.846 1.00 88.81 194 ASN A C 1
ATOM 1591 O O . ASN A 1 194 ? -11.526 -6.656 3.720 1.00 88.81 194 ASN A O 1
ATOM 1595 N N . ALA A 1 195 ? -13.321 -5.856 2.654 1.00 91.62 195 ALA A N 1
ATOM 1596 C CA . ALA A 1 195 ? -13.384 -4.622 3.440 1.00 91.62 195 ALA A CA 1
ATOM 1597 C C . ALA A 1 195 ? -13.615 -4.887 4.941 1.00 91.62 195 ALA A C 1
ATOM 1599 O O . ALA A 1 195 ? -12.929 -4.310 5.787 1.00 91.62 195 ALA A O 1
ATOM 1600 N N . ARG A 1 196 ? -14.546 -5.786 5.305 1.00 91.06 196 ARG A N 1
ATOM 1601 C CA . ARG A 1 196 ? -14.764 -6.186 6.715 1.00 91.06 196 ARG A CA 1
ATOM 1602 C C . ARG A 1 196 ? -13.531 -6.857 7.303 1.00 91.06 196 ARG A C 1
ATOM 1604 O O . ARG A 1 196 ? -13.191 -6.629 8.461 1.00 91.06 196 ARG A O 1
ATOM 1611 N N . SER A 1 197 ? -12.883 -7.671 6.489 1.00 88.81 197 SER A N 1
ATOM 1612 C CA . SER A 1 197 ? -11.642 -8.366 6.779 1.00 88.81 197 SER A CA 1
ATOM 1613 C C . SER A 1 197 ? -10.516 -7.373 7.121 1.00 88.81 197 SER A C 1
ATOM 1615 O O . SER A 1 197 ? -9.981 -7.408 8.233 1.00 88.81 197 SER A O 1
ATOM 1617 N N . VAL A 1 198 ? -10.254 -6.381 6.267 1.00 91.12 198 VAL A N 1
ATOM 1618 C CA . VAL A 1 198 ? -9.300 -5.291 6.548 1.00 91.12 198 VAL A CA 1
ATOM 1619 C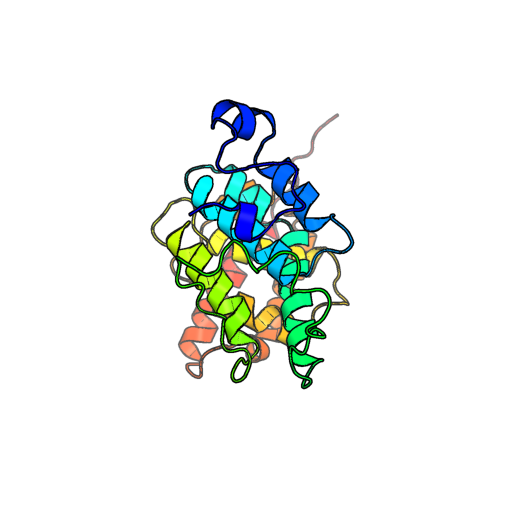 C . VAL A 1 198 ? -9.635 -4.569 7.858 1.00 91.12 198 VAL A C 1
ATOM 1621 O O . VAL A 1 198 ? -8.768 -4.414 8.716 1.00 91.12 198 VAL A O 1
ATOM 1624 N N . ILE A 1 199 ? -10.901 -4.189 8.068 1.00 93.19 199 ILE A N 1
ATOM 1625 C CA . ILE A 1 199 ? -11.339 -3.511 9.302 1.00 93.19 199 ILE A CA 1
ATOM 1626 C C . ILE A 1 199 ? -11.067 -4.374 10.537 1.00 93.19 199 ILE A C 1
ATOM 1628 O O . ILE A 1 199 ? -10.546 -3.876 11.534 1.00 93.19 199 ILE A O 1
ATOM 1632 N N . LYS A 1 200 ? -11.385 -5.672 10.482 1.00 91.75 200 LYS A N 1
ATOM 1633 C CA . LYS A 1 200 ? -11.144 -6.600 11.592 1.00 91.75 200 LYS A CA 1
ATOM 1634 C C . LYS A 1 200 ? -9.661 -6.661 11.946 1.00 91.75 200 LYS A C 1
ATOM 1636 O O . LYS A 1 200 ? -9.328 -6.633 13.132 1.00 91.75 200 LYS A O 1
ATOM 1641 N N . PHE A 1 201 ? -8.781 -6.730 10.946 1.00 90.88 201 PHE A N 1
ATOM 1642 C CA . PHE A 1 201 ? -7.337 -6.705 11.171 1.00 90.88 201 PHE A CA 1
ATOM 1643 C C . PHE A 1 201 ? -6.895 -5.399 11.834 1.00 90.88 201 PHE A C 1
ATOM 1645 O O . PHE A 1 201 ? -6.185 -5.448 12.840 1.00 90.88 201 PHE A O 1
ATOM 1652 N N . LEU A 1 202 ? -7.339 -4.256 11.301 1.00 92.38 202 LEU A N 1
ATOM 1653 C CA . LEU A 1 202 ? -6.996 -2.932 11.817 1.00 92.38 202 LEU A CA 1
ATOM 1654 C C . LEU A 1 202 ? -7.406 -2.798 13.286 1.00 92.38 202 LEU A C 1
ATOM 1656 O O . LEU A 1 202 ? -6.552 -2.515 14.121 1.00 92.38 202 LEU A O 1
ATOM 1660 N N . CYS A 1 203 ? -8.663 -3.089 13.627 1.00 92.62 203 CYS A N 1
ATOM 1661 C CA . CYS A 1 203 ? -9.146 -2.981 15.007 1.00 92.62 203 CYS A CA 1
ATOM 1662 C C . CYS A 1 203 ? -8.444 -3.966 15.957 1.00 92.62 203 CYS A C 1
ATOM 1664 O O . CYS A 1 203 ? -8.201 -3.644 17.114 1.00 92.62 203 CYS A O 1
ATOM 1666 N N . SER A 1 204 ? -8.079 -5.161 15.482 1.00 91.69 204 SER A N 1
ATOM 1667 C CA . SER A 1 204 ? -7.375 -6.156 16.311 1.00 91.69 204 SER A CA 1
ATOM 1668 C C . SER A 1 204 ? -5.910 -5.790 16.581 1.00 91.69 204 SER A C 1
ATOM 1670 O O . SER A 1 204 ? -5.287 -6.369 17.472 1.00 91.69 204 SER A O 1
ATOM 1672 N N . ASN A 1 205 ? -5.339 -4.866 15.803 1.00 90.50 205 ASN A N 1
ATOM 1673 C CA . ASN A 1 205 ? -3.925 -4.496 15.863 1.00 90.50 205 ASN A CA 1
ATOM 1674 C C . ASN A 1 205 ? -3.697 -2.992 16.070 1.00 90.50 205 ASN A C 1
ATOM 1676 O O . ASN A 1 205 ? -2.565 -2.544 15.915 1.00 90.50 205 ASN A O 1
ATOM 1680 N N . GLU A 1 206 ? -4.727 -2.231 16.446 1.00 90.44 206 GLU A N 1
ATOM 1681 C CA . GLU A 1 206 ? -4.708 -0.764 16.549 1.00 90.44 206 GLU A CA 1
ATOM 1682 C C . GLU A 1 206 ? -3.452 -0.242 17.265 1.00 90.44 206 GLU A C 1
ATOM 1684 O O . GLU A 1 206 ? -2.625 0.429 16.651 1.00 90.44 206 GLU A O 1
ATOM 1689 N N . SER A 1 207 ? -3.223 -0.663 18.512 1.00 88.50 207 SER A N 1
ATOM 1690 C CA . SER A 1 207 ? -2.072 -0.222 19.313 1.00 88.50 207 SER A CA 1
ATOM 1691 C C . SER A 1 207 ? -0.708 -0.638 18.747 1.00 88.50 207 SER A C 1
ATOM 1693 O O . SER A 1 207 ? 0.292 0.040 18.976 1.00 88.50 207 SER A O 1
ATOM 1695 N N . LYS A 1 208 ? -0.639 -1.736 17.984 1.00 89.50 208 LYS A N 1
ATOM 1696 C CA . LYS A 1 208 ? 0.612 -2.208 17.362 1.00 89.50 208 LYS A CA 1
ATOM 1697 C C . LYS A 1 208 ? 0.984 -1.384 16.133 1.00 89.50 208 LYS A C 1
ATOM 1699 O O . LYS A 1 208 ? 2.166 -1.289 15.807 1.00 89.50 208 LYS A O 1
ATOM 1704 N N . LEU A 1 209 ? -0.007 -0.792 15.469 1.00 88.50 209 LEU A N 1
ATOM 1705 C CA . LEU A 1 209 ? 0.168 -0.002 14.252 1.00 88.50 209 LEU A CA 1
ATOM 1706 C C . LEU A 1 209 ? 0.589 1.450 14.531 1.00 88.50 209 LEU A C 1
ATOM 1708 O O . LEU A 1 209 ? 1.010 2.141 13.607 1.00 88.50 209 LEU A O 1
ATOM 1712 N N . TYR A 1 210 ? 0.512 1.918 15.779 1.00 86.62 210 TYR A N 1
ATOM 1713 C CA . TYR A 1 210 ? 0.841 3.298 16.142 1.00 86.62 210 TYR A CA 1
ATOM 1714 C C . TYR A 1 210 ? 2.323 3.608 15.913 1.00 86.62 210 TYR A C 1
ATOM 1716 O O . TYR A 1 210 ? 3.207 2.953 16.474 1.00 86.62 210 TYR A O 1
ATOM 1724 N N . GLY A 1 211 ? 2.587 4.605 15.067 1.00 75.56 211 GLY A N 1
ATOM 1725 C CA . GLY A 1 211 ? 3.931 5.109 14.770 1.00 75.56 211 GLY A CA 1
ATOM 1726 C C . GLY A 1 211 ? 4.342 6.329 15.600 1.00 75.56 211 GLY A C 1
ATOM 1727 O O . GLY A 1 211 ? 5.521 6.662 15.624 1.00 75.56 211 GLY A O 1
ATOM 1728 N N . SER A 1 212 ? 3.391 6.968 16.290 1.00 78.88 212 SER A N 1
ATOM 1729 C CA . SER A 1 212 ? 3.593 8.145 17.142 1.00 78.88 212 SER A CA 1
ATOM 1730 C C . SER A 1 212 ? 3.344 7.792 18.611 1.00 78.88 212 SER A C 1
ATOM 1732 O O . SER A 1 212 ? 2.646 6.824 18.923 1.00 78.88 212 SER A O 1
ATOM 1734 N N . THR A 1 213 ? 3.927 8.574 19.519 1.00 80.44 213 THR A N 1
ATOM 1735 C CA . THR A 1 213 ? 3.604 8.528 20.953 1.00 80.44 213 THR A CA 1
ATOM 1736 C C . THR A 1 213 ? 2.345 9.326 21.291 1.00 80.44 213 THR A C 1
ATOM 1738 O O . THR A 1 213 ? 1.831 9.189 22.398 1.00 80.44 213 THR A O 1
ATOM 1741 N N . ASP A 1 214 ? 1.856 10.158 20.365 1.00 88.75 214 ASP A N 1
ATOM 1742 C CA . ASP A 1 214 ? 0.576 10.849 20.502 1.00 88.75 214 ASP A CA 1
ATOM 1743 C C . ASP A 1 214 ? -0.574 9.869 20.224 1.00 88.75 214 ASP A C 1
ATOM 1745 O O . ASP A 1 214 ? -0.847 9.473 19.086 1.00 88.75 214 ASP A O 1
ATOM 1749 N N . GLU A 1 215 ? -1.228 9.433 21.300 1.00 87.94 215 GLU A N 1
ATOM 1750 C CA . GLU A 1 215 ? -2.327 8.474 21.239 1.00 87.94 215 GLU A CA 1
ATOM 1751 C C . GLU A 1 215 ? -3.561 9.050 20.532 1.00 87.94 215 GLU A C 1
ATOM 1753 O O . GLU A 1 215 ? -4.279 8.313 19.854 1.00 87.94 215 GLU A O 1
ATOM 1758 N N . GLU A 1 216 ? -3.810 10.352 20.669 1.00 90.12 216 GLU A N 1
ATOM 1759 C CA . GLU A 1 216 ? -4.991 10.999 20.103 1.00 90.12 216 GLU A CA 1
ATOM 1760 C C . GLU A 1 216 ? -4.846 11.144 18.587 1.00 90.12 216 GLU A C 1
ATOM 1762 O O . GLU A 1 216 ? -5.749 10.764 17.839 1.00 90.12 216 GLU A O 1
ATOM 1767 N N . GLU A 1 217 ? -3.672 11.574 18.119 1.00 89.38 217 GLU A N 1
ATOM 1768 C CA . GLU A 1 217 ? -3.334 11.591 16.691 1.00 89.38 217 GLU A CA 1
ATOM 1769 C C . GLU A 1 217 ? -3.473 10.189 16.072 1.00 89.38 217 GLU A C 1
ATOM 1771 O O . GLU A 1 217 ? -4.087 10.002 15.014 1.00 89.38 217 GLU A O 1
ATOM 1776 N N . CYS A 1 218 ? -2.952 9.170 16.762 1.00 90.19 218 CYS A N 1
ATOM 1777 C CA . CYS A 1 218 ? -3.026 7.790 16.300 1.00 90.19 218 CYS A CA 1
ATOM 1778 C C . CYS A 1 218 ? -4.471 7.273 16.211 1.00 90.19 218 CYS A C 1
ATOM 1780 O O . CYS A 1 218 ? -4.823 6.624 15.219 1.00 90.19 218 CYS A O 1
ATOM 1782 N N . LYS A 1 219 ? -5.319 7.596 17.197 1.00 92.12 219 LYS A N 1
ATOM 1783 C CA . LYS A 1 219 ? -6.755 7.266 17.184 1.00 92.12 219 LYS A CA 1
ATOM 1784 C C . LYS A 1 219 ? -7.480 7.954 16.036 1.00 92.12 219 LYS A C 1
ATOM 1786 O O . LYS A 1 219 ? -8.259 7.305 15.340 1.00 92.12 219 LYS A O 1
ATOM 1791 N N . GLN A 1 220 ? -7.211 9.236 15.800 1.00 93.19 220 GLN A N 1
ATOM 1792 C CA . GLN A 1 220 ? -7.828 9.989 14.705 1.00 93.19 220 GLN A CA 1
ATOM 1793 C C . GLN A 1 220 ? -7.467 9.386 13.345 1.00 93.19 220 GLN A C 1
ATOM 1795 O O . GLN A 1 220 ? -8.360 9.104 12.540 1.00 93.19 220 GLN A O 1
ATOM 1800 N N . LYS A 1 221 ? -6.182 9.078 13.117 1.00 94.38 221 LYS A N 1
ATOM 1801 C CA . LYS A 1 221 ? -5.742 8.342 11.922 1.00 94.38 221 LYS A CA 1
ATOM 1802 C C . LYS A 1 221 ? -6.469 7.006 11.790 1.00 94.38 221 LYS A C 1
ATOM 1804 O O . LYS A 1 221 ? -6.971 6.681 10.712 1.00 94.38 221 LYS A O 1
ATOM 1809 N N . HIS A 1 222 ? -6.531 6.233 12.872 1.00 95.31 222 HIS A N 1
ATOM 1810 C CA . HIS A 1 222 ? -7.164 4.918 12.864 1.00 95.31 222 HIS A CA 1
ATOM 1811 C C . HIS A 1 222 ? -8.638 4.990 12.481 1.00 95.31 222 HIS A C 1
ATOM 1813 O O . HIS A 1 222 ? -9.091 4.276 11.583 1.00 95.31 222 HIS A O 1
ATOM 1819 N N . GLN A 1 223 ? -9.377 5.905 13.102 1.00 95.12 223 GLN A N 1
ATOM 1820 C CA . GLN A 1 223 ? -10.784 6.128 12.803 1.00 95.12 223 GLN A CA 1
ATOM 1821 C C . GLN A 1 223 ? -11.000 6.579 11.359 1.00 95.12 223 GLN A C 1
ATOM 1823 O O . GLN A 1 223 ? -11.944 6.101 10.727 1.00 95.12 223 GLN A O 1
ATOM 1828 N N . ALA A 1 224 ? -10.135 7.439 10.815 1.00 95.06 224 ALA A N 1
ATOM 1829 C CA . ALA A 1 224 ? -10.223 7.892 9.429 1.00 95.06 224 ALA A CA 1
ATOM 1830 C C . ALA A 1 224 ? -10.064 6.724 8.438 1.00 95.06 224 ALA A C 1
ATOM 1832 O O . ALA A 1 224 ? -10.929 6.512 7.585 1.00 95.06 224 ALA A O 1
ATOM 1833 N N . ILE A 1 225 ? -9.022 5.902 8.607 1.00 95.12 225 ILE A N 1
ATOM 1834 C CA . ILE A 1 225 ? -8.749 4.747 7.734 1.00 95.12 225 ILE A CA 1
ATOM 1835 C C . ILE A 1 225 ? -9.850 3.682 7.865 1.00 95.12 225 ILE A C 1
ATOM 1837 O O .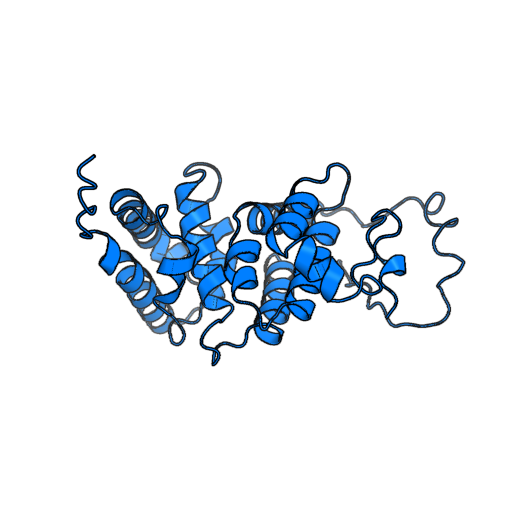 ILE A 1 225 ? -10.345 3.167 6.862 1.00 95.12 225 ILE A O 1
ATOM 1841 N N . VAL A 1 226 ? -10.294 3.364 9.085 1.00 95.00 226 VAL A N 1
ATOM 1842 C CA . VAL A 1 226 ? -11.397 2.408 9.298 1.00 95.00 226 VAL A CA 1
ATOM 1843 C C . VAL A 1 226 ? -12.696 2.919 8.677 1.00 95.00 226 VAL A C 1
ATOM 1845 O O . VAL A 1 226 ? -13.428 2.145 8.057 1.00 95.00 226 VAL A O 1
ATOM 1848 N N . SER A 1 227 ? -12.990 4.214 8.814 1.00 94.25 227 SER A N 1
ATOM 1849 C CA . SER A 1 227 ? -14.194 4.822 8.238 1.00 94.25 227 SER A CA 1
ATOM 1850 C C . SER A 1 227 ? -14.180 4.778 6.714 1.00 94.25 227 SER A C 1
ATOM 1852 O O . SER A 1 227 ? -15.230 4.526 6.121 1.00 94.25 227 SER A O 1
ATOM 1854 N N . LEU A 1 228 ? -13.006 4.934 6.093 1.00 94.12 228 LEU A N 1
ATOM 1855 C CA . LEU A 1 228 ? -12.822 4.781 4.650 1.00 94.12 228 LEU A CA 1
ATOM 1856 C C . LEU A 1 228 ? -13.296 3.399 4.178 1.00 94.12 228 LEU A C 1
ATOM 1858 O O . LEU A 1 228 ? -14.190 3.311 3.341 1.00 94.12 228 LEU A O 1
ATOM 1862 N N . PHE A 1 229 ? -12.789 2.315 4.777 1.00 93.00 229 PHE A N 1
ATOM 1863 C CA . PHE A 1 229 ? -13.194 0.951 4.407 1.00 93.00 229 PHE A CA 1
ATOM 1864 C C . PHE A 1 229 ? -14.633 0.615 4.812 1.00 93.00 229 PHE A C 1
ATOM 1866 O O . PHE A 1 229 ? -15.303 -0.174 4.140 1.00 93.00 229 PHE A O 1
ATOM 1873 N N . ARG A 1 230 ? -15.153 1.218 5.890 1.00 93.12 230 ARG A N 1
ATOM 1874 C CA . ARG A 1 230 ? -16.509 0.937 6.387 1.00 93.12 230 ARG A CA 1
ATOM 1875 C C . ARG A 1 230 ? -17.585 1.257 5.347 1.00 93.12 230 ARG A C 1
ATOM 1877 O O . ARG A 1 230 ? -18.555 0.499 5.266 1.00 93.12 230 ARG A O 1
ATOM 1884 N N . LYS A 1 231 ? -17.376 2.281 4.507 1.00 91.31 231 LYS A N 1
ATOM 1885 C CA . LYS A 1 231 ? -18.249 2.627 3.363 1.00 91.31 231 LYS A CA 1
ATOM 1886 C C . LYS A 1 231 ? -18.518 1.432 2.431 1.00 91.31 231 LYS A C 1
ATOM 1888 O O . LYS A 1 231 ? -19.585 1.348 1.832 1.00 91.31 231 LYS A O 1
ATOM 1893 N N . TYR A 1 232 ? -17.587 0.480 2.354 1.00 89.62 232 TYR A N 1
ATOM 1894 C CA . TYR A 1 232 ? -17.622 -0.648 1.419 1.00 89.62 232 TYR A CA 1
ATOM 1895 C C . TYR A 1 232 ? -18.153 -1.947 2.036 1.00 89.62 232 TYR A C 1
ATOM 1897 O O . TYR A 1 232 ? -18.395 -2.921 1.332 1.00 89.62 232 TYR A O 1
ATOM 1905 N N . THR A 1 233 ? -18.427 -1.967 3.342 1.00 87.94 233 THR A N 1
ATOM 1906 C CA . THR A 1 233 ? -18.943 -3.161 4.042 1.00 87.94 233 THR A CA 1
ATOM 1907 C C . THR A 1 233 ? -20.406 -3.481 3.730 1.00 87.94 233 THR A C 1
ATOM 1909 O O . THR A 1 233 ? -20.887 -4.565 4.069 1.00 87.94 233 THR A O 1
ATOM 1912 N N . THR A 1 234 ? -21.125 -2.555 3.099 1.00 79.81 234 THR A N 1
ATOM 1913 C CA . THR A 1 234 ? -22.557 -2.662 2.784 1.00 79.81 234 THR A CA 1
ATOM 1914 C C . THR A 1 234 ? -22.862 -2.461 1.303 1.00 79.81 234 THR A C 1
ATOM 1916 O O . THR A 1 234 ? -24.039 -2.499 0.936 1.00 79.81 234 THR A O 1
ATOM 1919 N N . LYS A 1 235 ? -21.843 -2.286 0.442 1.00 64.12 235 LYS A N 1
ATOM 1920 C CA . LYS A 1 235 ? -22.046 -2.192 -1.010 1.00 64.12 235 LYS A CA 1
ATOM 1921 C C . LYS A 1 235 ? -22.784 -3.449 -1.476 1.00 64.12 235 LYS A C 1
ATOM 1923 O O . LYS A 1 235 ? -22.254 -4.557 -1.409 1.00 64.12 235 LYS A O 1
ATOM 1928 N N . LYS A 1 236 ? -24.038 -3.284 -1.905 1.00 52.88 236 LYS A N 1
ATOM 1929 C CA . LYS A 1 236 ? -24.770 -4.341 -2.603 1.00 52.88 236 LYS A CA 1
ATOM 1930 C C . LYS A 1 236 ? -24.011 -4.601 -3.898 1.00 52.88 236 LYS A C 1
ATOM 1932 O O . LYS A 1 236 ? -23.796 -3.660 -4.658 1.00 52.88 236 LYS A O 1
ATOM 1937 N N . GLN A 1 237 ? -23.597 -5.845 -4.130 1.00 49.78 237 GLN A N 1
ATOM 1938 C CA . GLN A 1 237 ? -23.083 -6.237 -5.438 1.00 49.78 237 GLN A CA 1
ATOM 1939 C C . GLN A 1 237 ? -24.127 -5.839 -6.493 1.00 49.78 237 GLN A C 1
ATOM 1941 O O . GLN A 1 237 ? -25.309 -6.156 -6.302 1.00 49.78 237 GLN A O 1
ATOM 1946 N N . PRO A 1 238 ? -23.748 -5.130 -7.569 1.00 43.75 238 PRO A N 1
ATOM 1947 C CA . PRO A 1 238 ? -24.640 -4.990 -8.701 1.00 43.75 238 PRO A CA 1
ATOM 1948 C C . PRO A 1 238 ? -24.915 -6.404 -9.214 1.00 43.75 238 PRO A C 1
ATOM 1950 O O . PRO A 1 238 ? -24.000 -7.139 -9.583 1.00 43.75 238 PRO A O 1
ATOM 1953 N N . ILE A 1 239 ? -26.180 -6.817 -9.157 1.00 40.94 239 ILE A N 1
ATOM 1954 C CA . ILE A 1 239 ? -26.621 -8.072 -9.755 1.00 40.94 239 ILE A CA 1
ATOM 1955 C C . ILE A 1 239 ? -26.467 -7.872 -11.260 1.00 40.94 239 ILE A C 1
ATOM 1957 O O . ILE A 1 239 ? -27.301 -7.229 -11.896 1.00 40.94 239 ILE A O 1
ATOM 1961 N N . ILE A 1 240 ? -25.370 -8.373 -11.821 1.00 39.91 240 ILE A N 1
ATOM 1962 C CA . ILE A 1 240 ? -25.227 -8.510 -13.265 1.00 39.91 240 ILE A CA 1
ATOM 1963 C C . ILE A 1 240 ? -26.176 -9.643 -13.651 1.00 39.91 240 ILE A C 1
ATOM 1965 O O . ILE A 1 240 ? -25.846 -10.823 -13.519 1.00 39.91 240 ILE A O 1
ATOM 1969 N N . ASN A 1 241 ? -27.396 -9.284 -14.050 1.00 36.94 241 ASN A N 1
ATOM 1970 C CA . ASN A 1 241 ? -28.275 -10.218 -14.737 1.00 36.94 241 ASN A CA 1
ATOM 1971 C C . ASN A 1 241 ? -27.584 -10.592 -16.054 1.00 36.94 241 ASN A C 1
ATOM 1973 O O . ASN A 1 241 ? -27.358 -9.724 -16.896 1.00 36.94 241 ASN A O 1
ATOM 1977 N N . LYS A 1 242 ? -27.185 -11.864 -16.153 1.00 35.84 242 LYS A N 1
ATOM 1978 C CA . LYS A 1 242 ? -26.689 -12.495 -17.379 1.00 35.84 242 LYS A CA 1
ATOM 1979 C C . LYS A 1 242 ? -27.742 -12.479 -18.479 1.00 35.84 242 LYS A C 1
ATOM 1981 O O . LYS A 1 242 ? -28.934 -12.651 -18.136 1.00 35.84 242 LYS A O 1
#

pLDDT: mean 70.33, std 21.26, range [29.12, 95.31]

Sequence (242 aa):
ENYMTYYPQLEYDVCTVPKTELSLAGLYPMVEVLVKMDGIKYFSVVHSCLSLLHVYKSDIEVLYAFSNVSVLINIIKEIQWFNSKKEEYTLPPSQSKKLNSDLSNNQDITCLDYNKIDNSSIFDYVHQNMTKALPSHSKYNHNIIYICWLFRILESNWGFFNAHDVKPLYTHIDPYSLSDEFEDVLGDCLTPENARSVIKFLCSNESKLYGSTDEEECKQKHQAIVSLFRKYTTKKQPIINK

Radius of gyration: 19.73 Å; chains: 1; bounding box: 65×33×49 Å